Protein AF-A0A2N9GZB9-F1 (afdb_monomer)

Structure (mmCIF, N/CA/C/O backbone):
data_AF-A0A2N9GZB9-F1
#
_entry.id   AF-A0A2N9GZB9-F1
#
loop_
_atom_site.group_PDB
_atom_site.id
_atom_site.type_symbol
_atom_site.label_atom_id
_atom_site.label_alt_id
_atom_site.label_comp_id
_atom_site.label_asym_id
_atom_site.label_entity_id
_atom_site.label_seq_id
_atom_site.pdbx_PDB_ins_code
_atom_site.Cartn_x
_atom_site.Cartn_y
_atom_site.Cartn_z
_atom_site.occupancy
_atom_site.B_iso_or_equiv
_atom_site.auth_seq_id
_atom_site.auth_comp_id
_atom_site.auth_asym_id
_atom_site.auth_atom_id
_atom_site.pdbx_PDB_model_num
ATOM 1 N N . MET A 1 1 ? -22.302 -8.350 96.990 1.00 38.34 1 MET A N 1
ATOM 2 C CA . MET A 1 1 ? -21.104 -7.550 96.640 1.00 38.34 1 MET A CA 1
ATOM 3 C C . MET A 1 1 ? -21.014 -7.554 95.117 1.00 38.34 1 MET A C 1
ATOM 5 O O . MET A 1 1 ? -21.023 -8.643 94.581 1.00 38.34 1 MET A O 1
ATOM 9 N N . GLY A 1 2 ? -21.048 -6.469 94.345 1.00 43.50 2 GLY A N 1
ATOM 10 C CA . GLY A 1 2 ? -20.956 -5.042 94.637 1.00 43.50 2 GLY A CA 1
ATOM 11 C C . GLY A 1 2 ? -21.900 -4.199 93.761 1.00 43.50 2 GLY A C 1
ATOM 12 O O . GLY A 1 2 ? -22.683 -4.714 92.970 1.00 43.50 2 GLY A O 1
ATOM 13 N N . ARG A 1 3 ? -21.857 -2.892 94.022 1.00 39.69 3 ARG A N 1
ATOM 14 C CA . ARG A 1 3 ? -22.782 -1.827 93.615 1.00 39.69 3 ARG A CA 1
ATOM 15 C C . ARG A 1 3 ? -22.434 -1.185 92.259 1.00 39.69 3 ARG A C 1
ATOM 17 O O . ARG A 1 3 ? -21.261 -1.001 91.978 1.00 39.69 3 ARG A O 1
ATOM 24 N N . LEU A 1 4 ? -23.497 -0.717 91.584 1.00 43.09 4 LEU A N 1
ATOM 25 C CA . LEU A 1 4 ? -23.695 0.558 90.853 1.00 43.09 4 LEU A CA 1
ATOM 26 C C . LEU A 1 4 ? -22.669 1.001 89.784 1.00 43.09 4 LEU A C 1
ATOM 28 O O . LEU A 1 4 ? -21.526 1.289 90.112 1.00 43.09 4 LEU A O 1
ATOM 32 N N . LYS A 1 5 ? -23.157 1.367 88.586 1.00 43.84 5 LYS A N 1
ATOM 33 C CA . LYS A 1 5 ? -23.523 2.768 88.270 1.00 43.84 5 LYS A CA 1
ATOM 34 C C . LYS A 1 5 ? -24.192 2.921 86.897 1.00 43.84 5 LYS A C 1
ATOM 36 O O . LYS A 1 5 ? -23.901 2.198 85.954 1.00 43.84 5 LYS A O 1
ATOM 41 N N . ALA A 1 6 ? -25.095 3.894 86.856 1.00 44.06 6 ALA A N 1
ATOM 42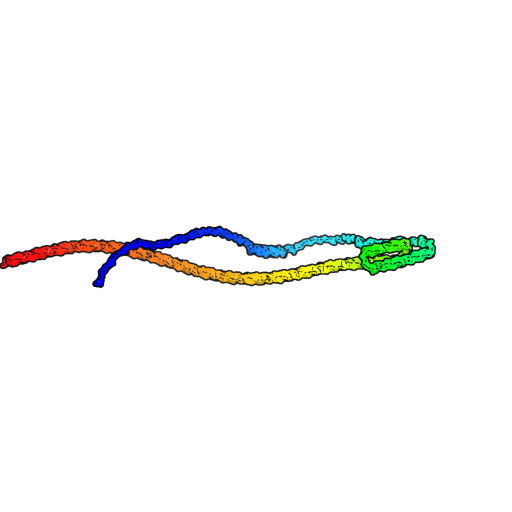 C CA . ALA A 1 6 ? -25.840 4.376 85.707 1.00 44.06 6 ALA A CA 1
ATOM 43 C C . ALA A 1 6 ? -25.121 5.546 85.011 1.00 44.06 6 ALA A C 1
ATOM 45 O O . ALA A 1 6 ? -24.401 6.289 85.675 1.00 44.06 6 ALA A O 1
ATOM 46 N N . GLY A 1 7 ? -25.461 5.737 83.732 1.00 40.06 7 GLY A N 1
ATOM 47 C CA . GLY A 1 7 ? -25.618 7.044 83.084 1.00 40.06 7 GLY A CA 1
ATOM 48 C C . GLY A 1 7 ? -24.391 7.648 82.401 1.00 40.06 7 GLY A C 1
ATOM 49 O O . GLY A 1 7 ? -23.480 8.089 83.082 1.00 40.06 7 GLY A O 1
ATOM 50 N N . GLU A 1 8 ? -24.449 7.775 81.071 1.00 39.97 8 GLU A N 1
ATOM 51 C CA . GLU A 1 8 ? -24.241 9.058 80.376 1.00 39.97 8 GLU A CA 1
ATOM 52 C C . GLU A 1 8 ? -24.657 8.948 78.900 1.00 39.97 8 GLU A C 1
ATOM 54 O O . GLU A 1 8 ? -24.235 8.053 78.170 1.00 39.97 8 GLU A O 1
ATOM 59 N N . ALA A 1 9 ? -25.532 9.861 78.480 1.00 44.84 9 ALA A N 1
ATOM 60 C CA . ALA A 1 9 ? -25.888 10.106 77.092 1.00 44.84 9 ALA A CA 1
ATOM 61 C C . ALA A 1 9 ? -24.908 11.125 76.509 1.00 44.84 9 ALA A C 1
ATOM 63 O O . ALA A 1 9 ? -24.658 12.133 77.160 1.00 44.84 9 ALA A O 1
ATOM 64 N N . LEU A 1 10 ? -24.440 10.934 75.274 1.00 43.16 10 LEU A N 1
ATOM 65 C CA . LEU A 1 10 ? -23.875 12.022 74.477 1.00 43.16 10 LEU A CA 1
ATOM 66 C C . LEU A 1 10 ? -24.159 11.793 72.990 1.00 43.16 10 LEU A C 1
ATOM 68 O O . LEU A 1 10 ? -23.659 10.870 72.353 1.00 43.16 10 LEU A O 1
ATOM 72 N N . ASN A 1 11 ? -25.007 12.679 72.475 1.00 41.75 11 ASN A N 1
ATOM 73 C CA . ASN A 1 11 ? -25.207 12.969 71.068 1.00 41.75 11 ASN A CA 1
ATOM 74 C C . ASN A 1 11 ? -23.877 13.366 70.411 1.00 41.75 11 ASN A C 1
ATOM 76 O O . ASN A 1 11 ? -23.297 14.374 70.806 1.00 41.75 11 ASN A O 1
ATOM 80 N N . THR A 1 12 ? -23.468 12.670 69.352 1.00 46.62 12 THR A N 1
ATOM 81 C CA . THR A 1 12 ? -22.693 13.255 68.245 1.00 46.62 12 THR A CA 1
ATOM 82 C C . THR A 1 12 ? -22.818 12.371 66.994 1.00 46.62 12 THR A C 1
ATOM 84 O O . THR A 1 12 ? -22.541 11.174 67.063 1.00 46.62 12 THR A O 1
ATOM 87 N N . PRO A 1 13 ? -23.248 12.914 65.840 1.00 48.25 13 PRO A N 1
ATOM 88 C CA . PRO A 1 13 ? -23.242 12.183 64.575 1.00 48.25 13 PRO A CA 1
ATOM 89 C C . PRO A 1 13 ? -21.811 12.054 64.016 1.00 48.25 13 PRO A C 1
ATOM 91 O O . PRO A 1 13 ? -20.981 12.937 64.255 1.00 48.25 13 PRO A O 1
ATOM 94 N N . PRO A 1 14 ? -21.504 10.993 63.245 1.00 49.69 14 PRO A N 1
ATOM 95 C CA . PRO A 1 14 ? -20.200 10.840 62.616 1.00 49.69 14 PRO A CA 1
ATOM 96 C C . PRO A 1 14 ? -19.980 11.919 61.548 1.00 49.69 14 PRO A C 1
ATOM 98 O O . PRO A 1 14 ? -20.820 12.168 60.682 1.00 49.69 14 PRO A O 1
ATOM 101 N N . SER A 1 15 ? -18.824 12.567 61.646 1.00 41.22 15 SER A N 1
ATOM 102 C CA . SER A 1 15 ? -18.332 13.610 60.758 1.00 41.22 15 SER A CA 1
ATOM 103 C C . SER A 1 15 ? -18.059 13.087 59.344 1.00 41.22 15 SER A C 1
ATOM 105 O O . SER A 1 15 ? -17.484 12.017 59.142 1.00 41.22 15 SER A O 1
ATOM 107 N N . PHE A 1 16 ? -18.442 13.885 58.345 1.00 46.66 16 PHE A N 1
ATOM 108 C CA . PHE A 1 16 ? -18.022 13.705 56.957 1.00 46.66 16 PHE A CA 1
ATOM 109 C C . PHE A 1 16 ? -16.496 13.864 56.829 1.00 46.66 16 PHE A C 1
ATOM 111 O O . PHE A 1 16 ? -15.936 14.796 57.417 1.00 46.66 16 PHE A O 1
ATOM 118 N N . PRO A 1 17 ? -15.807 13.026 56.034 1.00 58.00 17 PRO A N 1
ATOM 119 C CA . PRO A 1 17 ? -14.401 13.242 55.723 1.00 58.00 17 PRO A CA 1
ATOM 120 C C . PRO A 1 17 ? -14.208 14.466 54.802 1.00 58.00 17 PRO A C 1
ATOM 122 O O . PRO A 1 17 ? -15.097 14.805 54.014 1.00 58.00 17 PRO A O 1
ATOM 125 N N . PRO A 1 18 ? -13.047 15.141 54.886 1.00 46.31 18 PRO A N 1
ATOM 126 C CA . PRO A 1 18 ? -12.797 16.406 54.212 1.00 46.31 18 PRO A CA 1
ATOM 127 C C . PRO A 1 18 ? -12.717 16.260 52.689 1.00 46.31 18 PRO A C 1
ATOM 129 O O . PRO A 1 18 ? -12.147 15.317 52.141 1.00 46.31 18 PRO A O 1
ATOM 132 N N . SER A 1 19 ? -13.270 17.267 52.017 1.00 44.84 19 SER A N 1
ATOM 133 C CA . SER A 1 19 ? -13.227 17.487 50.576 1.00 44.84 19 SER A CA 1
ATOM 134 C C . SER A 1 19 ? -11.806 17.401 50.011 1.00 44.84 19 SER A C 1
ATOM 136 O O . SER A 1 19 ? -10.942 18.214 50.345 1.00 44.84 19 SER A O 1
ATOM 138 N N . LEU A 1 20 ? -11.598 16.458 49.092 1.00 43.09 20 LEU A N 1
ATOM 139 C CA . LEU A 1 20 ? -10.432 16.404 48.215 1.00 43.09 20 LEU A CA 1
ATOM 140 C C . LEU A 1 20 ? -10.374 17.647 47.302 1.00 43.09 20 LEU A C 1
ATOM 142 O O . LEU A 1 20 ? -11.415 18.161 46.879 1.00 43.09 20 LEU A O 1
ATOM 146 N N . PRO A 1 21 ? -9.170 18.139 46.962 1.00 40.72 21 PRO A N 1
ATOM 147 C CA . PRO A 1 21 ? -9.008 19.371 46.206 1.00 40.72 21 PRO A CA 1
ATOM 148 C C . PRO A 1 21 ? -9.478 19.203 44.756 1.00 40.72 21 PRO A C 1
ATOM 150 O O . PRO A 1 21 ? -9.072 18.279 44.047 1.00 40.72 21 PRO A O 1
ATOM 153 N N . LYS A 1 22 ? -10.298 20.158 44.298 1.00 45.16 22 LYS A N 1
ATOM 154 C CA . LYS A 1 22 ? -10.690 20.345 42.896 1.00 45.16 22 LYS A CA 1
ATOM 155 C C . LYS A 1 22 ? -9.439 20.579 42.041 1.00 45.16 22 LYS A C 1
ATOM 157 O O . LYS A 1 22 ? -8.972 21.707 41.906 1.00 45.16 22 LYS A O 1
ATOM 162 N N . LYS A 1 23 ? -8.897 19.519 41.438 1.00 40.53 23 LYS A N 1
ATOM 163 C CA . LYS A 1 23 ? -7.961 19.656 40.318 1.00 40.53 23 LYS A CA 1
ATOM 164 C C . LYS A 1 23 ? -8.750 20.134 39.104 1.00 40.53 23 LYS A C 1
ATOM 166 O O . LYS A 1 23 ? -9.635 19.444 38.607 1.00 40.53 23 LYS A O 1
ATOM 171 N N . ALA A 1 24 ? -8.428 21.345 38.668 1.00 37.72 24 ALA A N 1
ATOM 172 C CA . ALA A 1 24 ? -8.924 21.945 37.446 1.00 37.72 24 ALA A CA 1
ATOM 173 C C . ALA A 1 24 ? -8.679 21.006 36.252 1.00 37.72 24 ALA A C 1
ATOM 175 O O . ALA A 1 24 ? -7.532 20.684 35.932 1.00 37.72 24 ALA A O 1
ATOM 176 N N . LEU A 1 25 ? -9.759 20.596 35.581 1.00 37.91 25 LEU A N 1
ATOM 177 C CA . LEU A 1 25 ? -9.697 20.040 34.235 1.00 37.91 25 LEU A CA 1
ATOM 178 C C . LEU A 1 25 ? -9.153 21.128 33.301 1.00 37.91 25 LEU A C 1
ATOM 180 O O . LEU A 1 25 ? -9.883 22.007 32.846 1.00 37.91 25 LEU A O 1
ATOM 184 N N . LYS A 1 26 ? -7.856 21.067 32.999 1.00 36.19 26 LYS A N 1
ATOM 185 C CA . LYS A 1 26 ? -7.329 21.682 31.783 1.00 36.19 26 LYS A CA 1
ATOM 186 C C . LYS A 1 26 ? -7.861 20.861 30.613 1.00 36.19 26 LYS A C 1
ATOM 188 O O . LYS A 1 26 ? -7.407 19.747 30.375 1.00 36.19 26 LYS A O 1
ATOM 193 N N . ILE A 1 27 ? -8.839 21.417 29.905 1.00 41.62 27 ILE A N 1
ATOM 194 C CA . ILE A 1 27 ? -9.273 20.943 28.592 1.00 41.62 27 ILE A CA 1
ATOM 195 C C . ILE A 1 27 ? -8.115 21.209 27.626 1.00 41.62 27 ILE A C 1
ATOM 197 O O . ILE A 1 27 ? -7.993 22.288 27.046 1.00 41.62 27 ILE A O 1
ATOM 201 N N . THR A 1 28 ? -7.225 20.237 27.474 1.00 35.19 28 THR A N 1
ATOM 202 C CA . THR A 1 28 ? -6.316 20.173 26.334 1.00 35.19 28 THR A CA 1
ATOM 203 C C . THR A 1 28 ? -7.128 19.716 25.132 1.00 35.19 28 THR A C 1
ATOM 205 O O . THR A 1 28 ? -7.519 18.557 25.017 1.00 35.19 28 THR A O 1
ATOM 208 N N . LYS A 1 29 ? -7.420 20.665 24.237 1.00 39.03 29 LYS A N 1
ATOM 209 C CA . LYS A 1 29 ? -7.952 20.396 22.900 1.00 39.03 29 LYS A CA 1
ATOM 210 C C . LYS A 1 29 ? -7.006 19.426 22.190 1.00 39.03 29 LYS A C 1
ATOM 212 O O . LYS A 1 29 ? -5.915 19.816 21.783 1.00 39.03 29 LYS A O 1
ATOM 217 N N . THR A 1 30 ? -7.422 18.177 22.035 1.00 36.31 30 THR A N 1
ATOM 218 C CA . THR A 1 30 ? -6.794 17.245 21.100 1.00 36.31 30 THR A CA 1
ATOM 219 C C . THR A 1 30 ? -7.061 17.732 19.673 1.00 36.31 30 THR A C 1
ATOM 221 O O . THR A 1 30 ? -8.215 18.035 19.345 1.00 36.31 30 THR A O 1
ATOM 224 N N . PRO A 1 31 ? -6.039 17.836 18.811 1.00 37.62 31 PRO A N 1
ATOM 225 C CA . PRO A 1 31 ? -6.247 18.195 17.420 1.00 37.62 31 PRO A CA 1
ATOM 226 C C . PRO A 1 31 ? -7.056 17.095 16.727 1.00 37.62 31 PRO A C 1
ATOM 228 O O . PRO A 1 31 ? -6.757 15.909 16.846 1.00 37.62 31 PRO A O 1
ATOM 231 N N . ARG A 1 32 ? -8.093 17.510 15.993 1.00 40.94 32 ARG A N 1
ATOM 232 C CA . ARG A 1 32 ? -8.805 16.681 15.016 1.00 40.94 32 ARG A CA 1
ATOM 233 C C . ARG A 1 32 ? -7.784 16.102 14.033 1.00 40.94 32 ARG A C 1
ATOM 235 O O . ARG A 1 32 ? -7.343 16.803 13.125 1.00 40.94 32 ARG A O 1
ATOM 242 N N . THR A 1 33 ? -7.462 14.821 14.159 1.00 39.88 33 THR A N 1
ATOM 243 C CA . THR A 1 33 ? -6.878 14.021 13.078 1.00 39.88 33 THR A CA 1
ATOM 244 C C . THR A 1 33 ? -7.962 13.775 12.036 1.00 39.88 33 THR A C 1
ATOM 246 O O . THR A 1 33 ? -8.666 12.770 12.013 1.00 39.88 33 THR A O 1
ATOM 249 N N . ARG A 1 34 ? -8.141 14.784 11.184 1.00 39.16 34 ARG A N 1
ATOM 250 C CA . ARG A 1 34 ? -8.973 14.731 9.991 1.00 39.16 34 ARG A CA 1
ATOM 251 C C . ARG A 1 34 ? -8.201 13.937 8.925 1.00 39.16 34 ARG A C 1
ATOM 253 O O . ARG A 1 34 ? -7.133 14.354 8.493 1.00 39.16 34 ARG A O 1
ATOM 260 N N . THR A 1 35 ? -8.766 12.791 8.538 1.00 45.38 35 THR A N 1
ATOM 261 C CA . THR A 1 35 ? -8.664 12.161 7.204 1.00 45.38 35 THR A CA 1
ATOM 262 C C . THR A 1 35 ? -7.264 11.815 6.674 1.00 45.38 35 THR A C 1
ATOM 264 O O . THR A 1 35 ? -6.729 12.510 5.813 1.00 45.38 35 THR A O 1
ATOM 267 N N . ARG A 1 36 ? -6.723 10.657 7.090 1.00 44.59 36 ARG A N 1
ATOM 268 C CA . ARG A 1 36 ? -5.699 9.926 6.311 1.00 44.59 36 ARG A CA 1
ATOM 269 C C . ARG A 1 36 ? -6.309 8.833 5.418 1.00 44.59 36 ARG A C 1
ATOM 271 O O . ARG A 1 36 ? -5.787 8.612 4.334 1.00 44.59 36 ARG A O 1
ATOM 278 N N . SER A 1 37 ? -7.450 8.233 5.786 1.00 49.88 37 SER A N 1
ATOM 279 C CA . SER A 1 37 ? -8.093 7.212 4.932 1.00 49.88 37 SER A CA 1
ATOM 280 C C . SER A 1 37 ? -8.822 7.798 3.716 1.00 49.88 37 SER A C 1
ATOM 282 O O . SER A 1 37 ? -8.871 7.160 2.672 1.00 49.88 37 SER A O 1
ATOM 284 N N . GLN A 1 38 ? -9.291 9.051 3.783 1.00 50.88 38 GLN A N 1
ATOM 285 C CA . GLN A 1 38 ? -9.954 9.690 2.637 1.00 50.88 38 GLN A CA 1
ATOM 286 C C . GLN A 1 38 ? -8.972 10.038 1.501 1.00 50.88 38 GLN A C 1
ATOM 288 O O . GLN A 1 38 ? -9.363 10.024 0.340 1.00 50.88 38 GLN A O 1
ATOM 293 N N . LYS A 1 39 ? -7.687 10.274 1.816 1.00 52.97 39 LYS A N 1
ATOM 294 C CA . LYS A 1 39 ? -6.632 10.471 0.804 1.00 52.97 39 LYS A CA 1
ATOM 295 C C . LYS A 1 39 ? -6.202 9.167 0.129 1.00 52.97 39 LYS A C 1
ATOM 297 O O . LYS A 1 39 ? -5.831 9.202 -1.035 1.00 52.97 39 LYS A O 1
ATOM 302 N N . PHE A 1 40 ? -6.277 8.035 0.830 1.00 53.94 40 PHE A N 1
ATOM 303 C CA . PHE A 1 40 ? -5.972 6.724 0.250 1.00 53.94 40 PHE A CA 1
ATOM 304 C C . PHE A 1 40 ? -7.069 6.290 -0.734 1.00 53.94 40 PHE A C 1
ATOM 306 O O . PHE A 1 40 ? -6.771 5.903 -1.856 1.00 53.94 40 PHE A O 1
ATOM 313 N N . LEU A 1 41 ? -8.342 6.493 -0.374 1.00 57.25 41 LEU A N 1
ATOM 314 C CA . LEU A 1 41 ? -9.464 6.225 -1.280 1.00 57.25 41 LEU A CA 1
ATOM 315 C C . LEU A 1 41 ? -9.534 7.216 -2.460 1.00 57.25 41 LEU A C 1
ATOM 317 O O . LEU A 1 41 ? -9.868 6.806 -3.565 1.00 57.25 41 LEU A O 1
ATOM 321 N N . GLN A 1 42 ? -9.154 8.491 -2.277 1.00 54.56 42 GLN A N 1
ATOM 322 C CA . GLN A 1 42 ? -9.003 9.437 -3.400 1.00 54.56 42 GLN A CA 1
ATOM 323 C C . GLN A 1 42 ? -7.816 9.109 -4.316 1.00 54.56 42 GLN A C 1
ATOM 325 O O . GLN A 1 42 ? -7.893 9.381 -5.506 1.00 54.56 42 GLN A O 1
ATOM 330 N N . SER A 1 43 ? -6.741 8.511 -3.795 1.00 55.00 43 SER A N 1
ATOM 331 C CA . SER A 1 43 ? -5.602 8.047 -4.598 1.00 55.00 43 SER A CA 1
ATOM 332 C C . SER A 1 43 ? -5.958 6.828 -5.450 1.00 55.00 43 SER A C 1
ATOM 334 O O . SER A 1 43 ? -5.527 6.762 -6.595 1.00 55.00 43 SER A O 1
ATOM 336 N N . ILE A 1 44 ? -6.776 5.905 -4.934 1.00 57.38 44 ILE A N 1
ATOM 337 C CA . ILE A 1 44 ? -7.269 4.756 -5.709 1.00 57.38 44 ILE A CA 1
ATOM 338 C C . ILE A 1 44 ? -8.261 5.219 -6.788 1.00 57.38 44 ILE A C 1
ATOM 340 O O . ILE A 1 44 ? -8.161 4.784 -7.930 1.00 57.38 44 ILE A O 1
ATOM 344 N N . ALA A 1 45 ? -9.148 6.170 -6.470 1.00 53.44 45 ALA A N 1
ATOM 345 C CA . ALA A 1 45 ? -10.062 6.754 -7.455 1.00 53.44 45 ALA A CA 1
ATOM 346 C C . ALA A 1 45 ? -9.340 7.588 -8.534 1.00 53.44 45 ALA A C 1
ATOM 348 O O . ALA A 1 45 ? -9.771 7.590 -9.678 1.00 53.44 45 ALA A O 1
ATOM 349 N N . ALA A 1 46 ? -8.232 8.263 -8.206 1.00 51.38 46 ALA A N 1
ATOM 350 C CA . ALA A 1 46 ? -7.437 9.006 -9.189 1.00 51.38 46 ALA A CA 1
ATOM 351 C C . ALA A 1 46 ? -6.634 8.085 -10.128 1.00 51.38 46 ALA A C 1
ATOM 353 O O . ALA A 1 46 ? -6.472 8.419 -11.293 1.00 51.38 46 ALA A O 1
ATOM 354 N N . MET A 1 47 ? -6.194 6.908 -9.662 1.00 50.94 47 MET A N 1
ATOM 355 C CA . MET A 1 47 ? -5.546 5.914 -10.533 1.00 50.94 47 MET A CA 1
ATOM 356 C C . MET A 1 47 ? -6.534 5.202 -11.469 1.00 50.94 47 MET A C 1
ATOM 358 O O . MET A 1 47 ? -6.128 4.765 -12.535 1.00 50.94 47 MET A O 1
ATOM 362 N N . GLN A 1 48 ? -7.819 5.112 -11.106 1.00 48.41 48 GLN A N 1
ATOM 363 C CA . GLN A 1 48 ? -8.857 4.522 -11.966 1.00 48.41 48 GLN A CA 1
ATOM 364 C C . GLN A 1 48 ? -9.465 5.509 -12.977 1.00 48.41 48 GLN A C 1
ATOM 366 O O . GLN A 1 48 ? -10.144 5.076 -13.899 1.00 48.41 48 GLN A O 1
ATOM 371 N N . VAL A 1 49 ? -9.228 6.818 -12.831 1.00 46.50 49 VAL A N 1
ATOM 372 C CA . VAL A 1 49 ? -9.691 7.839 -13.794 1.00 46.50 49 VAL A CA 1
ATOM 373 C C . VAL A 1 49 ? -8.638 8.141 -14.871 1.00 46.50 49 VAL A C 1
ATOM 375 O O . VAL A 1 49 ? -8.996 8.630 -15.935 1.00 46.50 49 VAL A O 1
ATOM 378 N N . GLU A 1 50 ? -7.363 7.785 -14.669 1.00 44.44 50 GLU A N 1
ATOM 379 C CA . GLU A 1 50 ? -6.328 7.928 -15.713 1.00 44.44 50 GLU A CA 1
ATOM 380 C C . GLU A 1 50 ? -6.185 6.708 -16.649 1.00 44.44 50 GLU A C 1
ATOM 382 O O . GLU A 1 50 ? -5.413 6.764 -17.603 1.00 44.44 50 GLU A O 1
ATOM 387 N N . GLU A 1 51 ? -6.960 5.632 -16.457 1.00 46.09 51 GLU A N 1
ATOM 388 C CA . GLU A 1 51 ? -6.992 4.482 -17.385 1.00 46.09 51 GLU A CA 1
ATOM 389 C C . GLU A 1 51 ? -8.053 4.593 -18.505 1.00 46.09 51 GLU A C 1
ATOM 391 O O . GLU A 1 51 ? -8.100 3.731 -19.380 1.00 46.09 51 GLU A O 1
ATOM 396 N N . GLU A 1 52 ? -8.853 5.669 -18.561 1.00 43.47 52 GLU A N 1
ATOM 397 C CA . GLU A 1 52 ? -9.908 5.859 -19.583 1.00 43.47 52 GLU A CA 1
ATOM 398 C C . GLU A 1 52 ? -9.723 7.071 -20.525 1.00 43.47 52 GLU A C 1
ATOM 400 O O . GLU A 1 52 ? -10.643 7.430 -21.257 1.00 43.47 52 GLU A O 1
ATOM 405 N N . GLU A 1 53 ? -8.525 7.659 -20.622 1.00 40.16 53 GLU A N 1
ATOM 406 C CA . GLU A 1 53 ? -8.204 8.650 -21.670 1.00 40.16 53 GLU A CA 1
ATOM 407 C C . GLU A 1 53 ? -7.013 8.218 -22.539 1.00 40.16 53 GLU A C 1
ATOM 409 O O . GLU A 1 53 ? -6.011 8.911 -22.688 1.00 40.16 53 GLU A O 1
ATOM 414 N N . THR A 1 54 ? -7.134 7.060 -23.188 1.00 41.56 54 THR A N 1
ATOM 415 C CA . THR A 1 54 ? -6.350 6.764 -24.398 1.00 41.56 54 THR A CA 1
ATOM 416 C C . THR A 1 54 ? -7.280 6.340 -25.527 1.00 41.56 54 THR A C 1
ATOM 418 O O . THR A 1 54 ? -7.447 5.165 -25.833 1.00 41.56 54 THR A O 1
ATOM 421 N N . ASN A 1 55 ? -7.908 7.317 -26.187 1.00 34.19 55 ASN A N 1
ATOM 422 C CA . ASN A 1 55 ? -8.483 7.065 -27.503 1.00 34.19 55 ASN A CA 1
ATOM 423 C C . ASN A 1 55 ? -8.319 8.263 -28.446 1.00 34.19 55 ASN A C 1
ATOM 425 O O . ASN A 1 55 ? -9.058 9.239 -28.396 1.00 34.19 55 ASN A O 1
ATOM 429 N N . SER A 1 56 ? -7.301 8.126 -29.294 1.00 35.44 56 SER A N 1
ATOM 430 C CA . SER A 1 56 ? -7.257 8.497 -30.708 1.00 35.44 56 SER A CA 1
ATOM 431 C C . SER A 1 56 ? -7.924 9.802 -31.144 1.00 35.44 56 SER A C 1
ATOM 433 O O . SER A 1 56 ? -9.137 9.877 -31.326 1.00 35.44 56 SER A O 1
ATOM 435 N N . ASN A 1 57 ? -7.094 10.745 -31.594 1.00 28.77 57 ASN A N 1
ATOM 436 C CA . ASN A 1 57 ? -7.370 11.335 -32.897 1.00 28.77 57 ASN A CA 1
ATOM 437 C C . ASN A 1 57 ? -6.090 11.560 -33.701 1.00 28.77 57 ASN A C 1
ATOM 439 O O . ASN A 1 57 ? -5.208 12.334 -33.337 1.00 28.77 57 ASN A O 1
ATOM 443 N N . ASN A 1 58 ? -6.041 10.834 -34.815 1.00 38.69 58 ASN A N 1
ATOM 444 C CA . ASN A 1 58 ? -5.066 10.934 -35.881 1.00 38.69 58 ASN A CA 1
ATOM 445 C C . ASN A 1 58 ? -5.030 12.360 -36.435 1.00 38.69 58 ASN A C 1
ATOM 447 O O . ASN A 1 58 ? -6.040 12.866 -36.928 1.00 38.69 58 ASN A O 1
ATOM 451 N N . HIS A 1 59 ? -3.842 12.953 -36.482 1.00 30.83 59 HIS A N 1
ATOM 452 C CA . HIS A 1 59 ? -3.531 13.883 -37.555 1.00 30.83 59 HIS A CA 1
ATOM 453 C C . HIS A 1 59 ? -2.248 13.440 -38.243 1.00 30.83 59 HIS A C 1
ATOM 455 O O . HIS A 1 59 ? -1.139 13.835 -37.901 1.00 30.83 59 HIS A O 1
ATOM 461 N N . THR A 1 60 ? -2.451 12.570 -39.227 1.00 45.12 60 THR A N 1
ATOM 462 C CA . THR A 1 60 ? -1.550 12.336 -40.344 1.00 45.12 60 THR A CA 1
ATOM 463 C C . THR A 1 60 ? -1.284 13.680 -41.025 1.00 45.12 60 THR A C 1
ATOM 465 O O . THR A 1 60 ? -2.153 14.229 -41.700 1.00 45.12 60 THR A O 1
ATOM 468 N N . LYS A 1 61 ? -0.084 14.215 -40.825 1.00 37.75 61 LYS A N 1
ATOM 469 C CA . LYS A 1 61 ? 0.578 15.140 -41.747 1.00 37.75 61 LYS A CA 1
ATOM 470 C C . LYS A 1 61 ? 1.937 14.513 -42.022 1.00 37.75 61 LYS A C 1
ATOM 472 O O . LYS A 1 61 ? 2.701 14.299 -41.088 1.00 37.75 61 LYS A O 1
ATOM 477 N N . GLN A 1 62 ? 2.048 13.891 -43.198 1.00 33.06 62 GLN A N 1
ATOM 478 C CA . GLN A 1 62 ? 2.888 14.417 -44.281 1.00 33.06 62 GLN A CA 1
ATOM 479 C C . GLN A 1 62 ? 4.330 14.471 -43.773 1.00 33.06 62 GLN A C 1
ATOM 481 O O . GLN A 1 62 ? 4.693 15.376 -43.035 1.00 33.06 62 GLN A O 1
ATOM 486 N N . GLU A 1 63 ? 5.117 13.411 -43.974 1.00 38.69 63 GLU A N 1
ATOM 487 C CA . GLU A 1 63 ? 5.902 13.286 -45.219 1.00 38.69 63 GLU A CA 1
ATOM 488 C C . GLU A 1 63 ? 6.284 14.667 -45.743 1.00 38.69 63 GLU A C 1
ATOM 490 O O . GLU A 1 63 ? 5.836 15.110 -46.794 1.00 38.69 63 GLU A O 1
ATOM 495 N N . ASP A 1 64 ? 7.061 15.367 -44.929 1.00 30.81 64 ASP A N 1
ATOM 496 C CA . ASP A 1 64 ? 7.902 16.444 -45.394 1.00 30.81 64 ASP A CA 1
ATOM 497 C C . ASP A 1 64 ? 9.312 15.863 -45.389 1.00 30.81 64 ASP A C 1
ATOM 499 O O . ASP A 1 64 ? 10.078 15.940 -44.427 1.00 30.81 64 ASP A O 1
ATOM 503 N N . ASP A 1 65 ? 9.580 15.181 -46.501 1.00 43.50 65 ASP A N 1
ATOM 504 C CA . ASP A 1 65 ? 10.891 14.903 -47.071 1.00 43.50 65 ASP A CA 1
ATOM 505 C C . ASP A 1 65 ? 11.549 16.263 -47.375 1.00 43.50 65 ASP A C 1
ATOM 507 O O . ASP A 1 65 ? 11.711 16.696 -48.516 1.00 43.50 65 ASP A O 1
ATOM 511 N N . VAL A 1 66 ? 11.816 17.031 -46.315 1.00 37.53 66 VAL A N 1
ATOM 512 C CA . VAL A 1 66 ? 12.523 18.302 -46.399 1.00 37.53 66 VAL A CA 1
ATOM 513 C C . VAL A 1 66 ? 13.975 17.916 -46.478 1.00 37.53 66 VAL A C 1
ATOM 515 O O . VAL A 1 66 ? 14.611 17.664 -45.455 1.00 37.53 66 VAL A O 1
ATOM 518 N N . ALA A 1 67 ? 14.415 17.791 -47.733 1.00 43.03 67 ALA A N 1
ATOM 519 C CA . ALA A 1 67 ? 15.781 17.913 -48.205 1.00 43.03 67 ALA A CA 1
ATOM 520 C C . ALA A 1 67 ? 16.750 18.047 -47.034 1.00 43.03 67 ALA A C 1
ATOM 522 O O . ALA A 1 67 ? 16.970 19.140 -46.507 1.00 43.03 67 ALA A O 1
ATOM 523 N N . ARG A 1 68 ? 17.287 16.901 -46.603 1.00 41.34 68 ARG A N 1
ATOM 524 C CA . ARG A 1 68 ? 18.533 16.876 -45.852 1.00 41.34 68 ARG A CA 1
ATOM 525 C C . ARG A 1 68 ? 19.475 17.677 -46.736 1.00 41.34 68 ARG A C 1
ATOM 527 O O . ARG A 1 68 ? 19.835 17.189 -47.804 1.00 41.34 68 ARG A O 1
ATOM 534 N N . ASP A 1 69 ? 19.721 18.939 -46.383 1.00 39.22 69 ASP A N 1
ATOM 535 C CA . ASP A 1 69 ? 20.679 19.756 -47.104 1.00 39.22 69 ASP A CA 1
ATOM 536 C C . ASP A 1 69 ? 21.919 18.873 -47.217 1.00 39.22 69 ASP A C 1
ATOM 538 O O . ASP A 1 69 ? 22.462 18.408 -46.209 1.00 39.22 69 ASP A O 1
ATOM 542 N N . ASP A 1 70 ? 22.305 18.558 -48.450 1.00 46.81 70 ASP A N 1
ATOM 543 C CA . ASP A 1 70 ? 23.563 17.903 -48.768 1.00 46.81 70 ASP A CA 1
ATOM 544 C C . ASP A 1 70 ? 24.688 18.905 -48.437 1.00 46.81 70 ASP A C 1
ATOM 546 O O . ASP A 1 70 ? 25.421 19.368 -49.301 1.00 46.81 70 ASP A O 1
ATOM 550 N N . THR A 1 71 ? 24.809 19.319 -47.177 1.00 55.28 71 THR A N 1
ATOM 551 C CA . THR A 1 71 ? 25.918 20.082 -46.587 1.00 55.28 71 THR A CA 1
ATOM 552 C C . THR A 1 71 ? 26.884 19.153 -45.862 1.00 55.28 71 THR A C 1
ATOM 554 O O . THR A 1 71 ? 27.762 19.605 -45.131 1.00 55.28 71 THR A O 1
ATOM 557 N N . GLY A 1 72 ? 26.746 17.838 -46.053 1.00 68.25 72 GLY A N 1
ATOM 558 C CA . GLY A 1 72 ? 27.761 16.885 -45.631 1.00 68.25 72 GLY A CA 1
ATOM 559 C C . GLY A 1 72 ? 29.090 17.163 -46.344 1.00 68.25 72 GLY A C 1
ATOM 560 O O . GLY A 1 72 ? 29.088 17.663 -47.466 1.00 68.25 72 GLY A O 1
ATOM 561 N N . PRO A 1 73 ? 30.239 16.794 -45.757 1.00 74.94 73 PRO A N 1
ATOM 562 C CA . PRO A 1 73 ? 31.563 17.082 -46.322 1.00 74.94 73 PRO A CA 1
ATOM 563 C C . PRO A 1 73 ? 31.725 16.601 -47.775 1.00 74.94 73 PRO A C 1
ATOM 565 O O . PRO A 1 73 ? 32.489 17.178 -48.539 1.00 74.94 73 PRO A O 1
ATOM 568 N N . LEU A 1 74 ? 30.958 15.593 -48.199 1.00 82.44 74 LEU A N 1
ATOM 569 C CA . LEU A 1 74 ? 30.939 15.086 -49.573 1.00 82.44 74 LEU A CA 1
ATOM 570 C C . LEU A 1 74 ? 30.429 16.088 -50.617 1.00 82.44 74 LEU A C 1
ATOM 572 O O . LEU A 1 74 ? 30.817 15.979 -51.778 1.00 82.44 74 LEU A O 1
ATOM 576 N N . SER A 1 75 ? 29.592 17.060 -50.247 1.00 84.25 75 SER A N 1
ATOM 577 C CA . SER A 1 75 ? 29.120 18.088 -51.184 1.00 84.25 75 SER A CA 1
ATOM 578 C C . SER A 1 75 ? 30.159 19.169 -51.464 1.00 84.25 75 SER A C 1
ATOM 580 O O . SER A 1 75 ? 30.071 19.864 -52.477 1.00 84.25 75 SER A O 1
ATOM 582 N N . LEU A 1 76 ? 31.181 19.261 -50.608 1.00 86.56 76 LEU A N 1
ATOM 583 C CA . LEU A 1 76 ? 32.358 20.099 -50.815 1.00 86.56 76 LEU A CA 1
ATOM 584 C C . LEU A 1 76 ? 33.368 19.450 -51.769 1.00 86.56 76 LEU A C 1
ATOM 586 O O . LEU A 1 76 ? 34.323 20.113 -52.179 1.00 86.56 76 LEU A O 1
ATOM 590 N N . LEU A 1 77 ? 33.184 18.176 -52.142 1.00 88.44 77 LEU A N 1
ATOM 591 C CA . LEU A 1 77 ? 34.016 17.539 -53.154 1.00 88.44 77 LEU A CA 1
ATOM 592 C C . LEU A 1 77 ? 33.811 18.252 -54.492 1.00 88.44 77 LEU A C 1
ATOM 594 O O . LEU A 1 77 ? 32.700 18.351 -55.018 1.00 88.44 77 LEU A O 1
ATOM 598 N N . ARG A 1 78 ? 34.909 18.747 -55.058 1.00 84.69 78 ARG A N 1
ATOM 599 C CA . ARG A 1 78 ? 34.907 19.486 -56.314 1.00 84.69 78 ARG A CA 1
ATOM 600 C C . ARG A 1 78 ? 34.270 18.641 -57.415 1.00 84.69 78 ARG A C 1
ATOM 602 O O . ARG A 1 78 ? 34.567 17.456 -57.547 1.00 84.69 78 ARG A O 1
ATOM 609 N N . LYS A 1 79 ? 33.403 19.251 -58.224 1.00 84.38 79 LYS A N 1
ATOM 610 C CA . LYS A 1 79 ? 32.802 18.592 -59.391 1.00 84.38 79 LYS A CA 1
ATOM 611 C C . LYS A 1 79 ? 33.860 18.390 -60.471 1.00 84.38 79 LYS A C 1
ATOM 613 O O . LYS A 1 79 ? 34.652 19.298 -60.727 1.00 84.38 79 LYS A O 1
ATOM 618 N N . PHE A 1 80 ? 33.851 17.218 -61.097 1.00 76.38 80 PHE A N 1
ATOM 619 C CA . PHE A 1 80 ? 34.708 16.948 -62.245 1.00 76.38 80 PHE A CA 1
ATOM 620 C C . PHE A 1 80 ? 34.409 17.969 -63.363 1.00 76.38 80 PHE A C 1
ATOM 622 O O . PHE A 1 80 ? 33.234 18.224 -63.633 1.00 76.38 80 PHE A O 1
ATOM 629 N N . PRO A 1 81 ? 35.418 18.613 -63.974 1.00 68.12 81 PRO A N 1
ATOM 630 C CA . PRO A 1 81 ? 35.179 19.650 -64.973 1.00 68.12 81 PRO A CA 1
ATOM 631 C C . PRO A 1 81 ? 34.591 19.068 -66.270 1.00 68.12 81 PRO A C 1
ATOM 633 O O . PRO A 1 81 ? 35.228 18.255 -66.936 1.00 68.12 81 PRO A O 1
ATOM 636 N N . ASP A 1 82 ? 33.419 19.565 -66.689 1.00 57.34 82 ASP A N 1
ATOM 637 C CA . ASP A 1 82 ? 32.698 19.131 -67.906 1.00 57.34 82 ASP A CA 1
ATOM 638 C C . ASP A 1 82 ? 33.479 19.360 -69.226 1.00 57.34 82 ASP A C 1
ATOM 640 O O . ASP A 1 82 ? 33.107 18.843 -70.275 1.00 57.34 82 ASP A O 1
ATOM 644 N N . ASN A 1 83 ? 34.584 20.118 -69.190 1.00 53.56 83 ASN A N 1
ATOM 645 C CA . ASN A 1 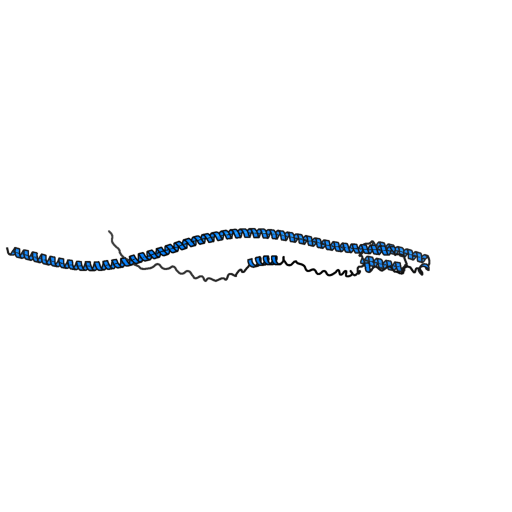83 ? 35.356 20.554 -70.363 1.00 53.56 83 ASN A CA 1
ATOM 646 C C . ASN A 1 83 ? 36.795 20.007 -70.415 1.00 53.56 83 ASN A C 1
ATOM 648 O O . ASN A 1 83 ? 37.664 20.617 -71.042 1.00 53.56 83 ASN A O 1
ATOM 652 N N . ALA A 1 84 ? 37.073 18.857 -69.797 1.00 51.06 84 ALA A N 1
ATOM 653 C CA . ALA A 1 84 ? 38.418 18.274 -69.694 1.00 51.06 84 ALA A CA 1
ATOM 654 C C . ALA A 1 84 ? 39.089 17.868 -71.036 1.00 51.06 84 ALA A C 1
ATOM 656 O O . ALA A 1 84 ? 40.077 17.139 -71.028 1.00 51.06 84 ALA A O 1
ATOM 657 N N . HIS A 1 85 ? 38.573 18.263 -72.207 1.00 50.94 85 HIS A N 1
ATOM 658 C CA . HIS A 1 85 ? 39.009 17.736 -73.511 1.00 50.94 85 HIS A CA 1
ATOM 659 C C . HIS A 1 85 ? 39.565 18.760 -74.510 1.00 50.94 85 HIS A C 1
ATOM 661 O O . HIS A 1 85 ? 39.916 18.377 -75.626 1.00 50.94 85 HIS A O 1
ATOM 667 N N . ASN A 1 86 ? 39.774 20.027 -74.138 1.00 51.00 86 ASN A N 1
ATOM 668 C CA . ASN A 1 86 ? 40.512 20.956 -75.009 1.00 51.00 86 ASN A CA 1
ATOM 669 C C . ASN A 1 86 ? 42.038 20.819 -74.841 1.00 51.00 86 ASN A C 1
ATOM 671 O O . ASN A 1 86 ? 42.738 21.733 -74.414 1.00 51.00 86 ASN A O 1
ATOM 675 N N . ASN A 1 87 ? 42.562 19.666 -75.268 1.00 55.88 87 ASN A N 1
ATOM 676 C CA . ASN A 1 87 ? 43.983 19.274 -75.289 1.00 55.88 87 ASN A CA 1
ATOM 677 C C . ASN A 1 87 ? 44.862 20.074 -76.280 1.00 55.88 87 ASN A C 1
ATOM 679 O O . ASN A 1 87 ? 45.946 19.643 -76.685 1.00 55.88 87 ASN A O 1
ATOM 683 N N . HIS A 1 88 ? 44.406 21.245 -76.724 1.00 54.12 88 HIS A N 1
ATOM 684 C CA . HIS A 1 88 ? 45.024 21.948 -77.845 1.00 54.12 88 HIS A CA 1
ATOM 685 C C . HIS A 1 88 ? 46.358 22.627 -77.481 1.00 54.12 88 HIS A C 1
ATOM 687 O O . HIS A 1 88 ? 47.173 22.865 -78.374 1.00 54.12 88 HIS A O 1
ATOM 693 N N . TYR A 1 89 ? 46.605 22.895 -76.191 1.00 56.47 89 TYR A N 1
ATOM 694 C CA . TYR A 1 89 ? 47.828 23.538 -75.684 1.00 56.47 89 TYR A CA 1
ATOM 695 C C . TYR A 1 89 ? 48.912 22.542 -75.231 1.00 56.47 89 TYR A C 1
ATOM 697 O O . TYR A 1 89 ? 50.092 22.779 -75.481 1.00 56.47 89 TYR A O 1
ATOM 705 N N . PHE A 1 90 ? 48.552 21.395 -74.643 1.00 59.66 90 PHE A N 1
ATOM 706 C CA . PHE A 1 90 ? 49.526 20.399 -74.158 1.00 59.66 90 PHE A CA 1
ATOM 707 C C . PHE A 1 90 ? 50.320 19.725 -75.285 1.00 59.66 90 PHE A C 1
ATOM 709 O O . PHE A 1 90 ? 51.498 19.376 -75.149 1.00 59.66 90 PHE A O 1
ATOM 716 N N . ASN A 1 91 ? 49.679 19.588 -76.446 1.00 61.38 91 ASN A N 1
ATOM 717 C CA . ASN A 1 91 ? 50.296 19.022 -77.640 1.00 61.38 91 ASN A CA 1
ATOM 718 C C . ASN A 1 91 ? 51.359 19.940 -78.272 1.00 61.38 91 ASN A C 1
ATOM 720 O O . ASN A 1 91 ? 52.149 19.462 -79.083 1.00 61.38 91 ASN A O 1
ATOM 724 N N . GLN A 1 92 ? 51.428 21.214 -77.857 1.00 64.56 92 GLN A N 1
ATOM 725 C CA . GLN A 1 92 ? 52.416 22.204 -78.311 1.00 64.56 92 GLN A CA 1
ATOM 726 C C . GLN A 1 92 ? 53.670 22.265 -77.414 1.00 64.56 92 GLN A C 1
ATOM 728 O O . GLN A 1 92 ? 54.633 22.950 -77.754 1.00 64.56 92 GLN A O 1
ATOM 733 N N . LEU A 1 93 ? 53.677 21.557 -76.276 1.00 73.31 93 LEU A N 1
ATOM 734 C CA . LEU A 1 93 ? 54.819 21.492 -75.357 1.00 73.31 93 LEU A CA 1
ATOM 735 C C . LEU A 1 93 ? 55.927 20.566 -75.879 1.00 73.31 93 LEU A C 1
ATOM 737 O O . LEU A 1 93 ? 55.658 19.559 -76.540 1.00 73.31 93 LEU A O 1
ATOM 741 N N . ALA A 1 94 ? 57.176 20.877 -75.517 1.00 79.44 94 ALA A N 1
ATOM 742 C CA . ALA A 1 94 ? 58.329 20.037 -75.821 1.00 79.44 94 ALA A CA 1
ATOM 743 C C . ALA A 1 94 ? 58.201 18.643 -75.158 1.00 79.44 94 ALA A C 1
ATOM 745 O O . ALA A 1 94 ? 57.710 18.552 -74.027 1.00 79.44 94 ALA A O 1
ATOM 746 N N . PRO A 1 95 ? 58.680 17.558 -75.801 1.00 78.88 95 PRO A N 1
ATOM 747 C CA . PRO A 1 95 ? 58.532 16.189 -75.290 1.00 78.88 95 PRO A CA 1
ATOM 748 C C . PRO A 1 95 ? 59.023 15.983 -73.848 1.00 78.88 95 PRO A C 1
ATOM 750 O O . PRO A 1 95 ? 58.321 15.370 -73.050 1.00 78.88 95 PRO A O 1
ATOM 753 N N . ALA A 1 96 ? 60.170 16.567 -73.483 1.00 79.62 96 ALA A N 1
ATOM 754 C CA . ALA A 1 96 ? 60.734 16.460 -72.133 1.00 79.62 96 ALA A CA 1
ATOM 755 C C . ALA A 1 96 ? 59.846 17.114 -71.053 1.00 79.62 96 ALA A C 1
ATOM 757 O O . ALA A 1 96 ? 59.751 16.622 -69.932 1.00 79.62 96 ALA A O 1
ATOM 758 N N . THR A 1 97 ? 59.154 18.208 -71.388 1.00 81.56 97 THR A N 1
ATOM 759 C CA . THR A 1 97 ? 58.223 18.889 -70.474 1.00 81.56 97 THR A CA 1
ATOM 760 C C . THR A 1 97 ? 56.946 18.074 -70.275 1.00 81.56 97 THR A C 1
ATOM 762 O O . THR A 1 97 ? 56.414 18.016 -69.169 1.00 81.56 97 THR A O 1
ATOM 765 N N . ARG A 1 98 ? 56.479 17.393 -71.329 1.00 79.31 98 ARG A N 1
ATOM 766 C CA . ARG A 1 98 ? 55.313 16.503 -71.272 1.00 79.31 98 ARG A CA 1
ATOM 767 C C . ARG A 1 98 ? 55.563 15.293 -70.371 1.00 79.31 98 ARG A C 1
ATOM 769 O O . ARG A 1 98 ? 54.698 14.936 -69.579 1.00 79.31 98 ARG A O 1
ATOM 776 N N . GLU A 1 99 ? 56.743 14.688 -70.480 1.00 84.81 99 GLU A N 1
ATOM 777 C CA . GLU A 1 99 ? 57.147 13.548 -69.650 1.00 84.81 99 GLU A CA 1
ATOM 778 C C . GLU A 1 99 ? 57.262 13.933 -68.169 1.00 84.81 99 GLU A C 1
ATOM 780 O O . GLU A 1 99 ? 56.753 13.220 -67.302 1.00 84.81 99 GLU A O 1
ATOM 785 N N . LEU A 1 100 ? 57.831 15.110 -67.878 1.00 86.38 100 LEU A N 1
ATOM 786 C CA . LEU A 1 100 ? 57.900 15.640 -66.517 1.00 86.38 100 LEU A CA 1
ATOM 787 C C . LEU A 1 100 ? 56.500 15.824 -65.913 1.00 86.38 100 LEU A C 1
ATOM 789 O O . LEU A 1 100 ? 56.249 15.350 -64.809 1.00 86.38 100 LEU A O 1
ATOM 793 N N . TYR A 1 101 ? 55.571 16.452 -66.641 1.00 88.19 101 TYR A N 1
ATOM 794 C CA . TYR A 1 101 ? 54.203 16.674 -66.155 1.00 88.19 101 TYR A CA 1
ATOM 795 C C . TYR A 1 101 ? 53.434 15.366 -65.947 1.00 88.19 101 TYR A C 1
ATOM 797 O O . TYR A 1 101 ? 52.732 15.230 -64.946 1.00 88.19 101 TYR A O 1
ATOM 805 N N . ALA A 1 102 ? 53.611 14.379 -66.831 1.00 86.44 102 ALA A N 1
ATOM 806 C CA . ALA A 1 102 ? 53.024 13.052 -66.659 1.00 86.44 102 ALA A CA 1
ATOM 807 C C . ALA A 1 102 ? 53.565 12.341 -65.402 1.00 86.44 102 ALA A C 1
ATOM 809 O O . ALA A 1 102 ? 52.790 11.787 -64.622 1.00 86.44 102 ALA A O 1
ATOM 810 N N . SER A 1 103 ? 54.878 12.413 -65.155 1.00 90.69 103 SER A N 1
ATOM 811 C CA . SER A 1 103 ? 55.509 11.846 -63.954 1.00 90.69 103 SER A CA 1
ATOM 812 C C . SER A 1 103 ? 55.059 12.549 -62.667 1.00 90.69 103 SER A C 1
ATOM 814 O O . SER A 1 103 ? 54.827 11.900 -61.642 1.00 90.69 103 SER A O 1
ATOM 816 N N . THR A 1 104 ? 54.916 13.876 -62.697 1.00 91.25 104 THR A N 1
ATOM 817 C CA . THR A 1 104 ? 54.386 14.647 -61.566 1.00 91.25 104 THR A CA 1
ATOM 818 C C . THR A 1 104 ? 52.924 14.293 -61.301 1.00 91.25 104 THR A C 1
ATOM 820 O O . THR A 1 104 ? 52.570 14.047 -60.150 1.00 91.25 104 THR A O 1
ATOM 823 N N . ALA A 1 105 ? 52.092 14.181 -62.341 1.00 90.62 105 ALA A N 1
ATOM 824 C CA . ALA A 1 105 ? 50.695 13.778 -62.202 1.00 90.62 105 ALA A CA 1
ATOM 825 C C . ALA A 1 105 ? 50.570 12.389 -61.561 1.00 90.62 105 ALA A C 1
ATOM 827 O O . ALA A 1 105 ? 49.811 12.216 -60.612 1.00 90.62 105 ALA A O 1
ATOM 828 N N . GLU A 1 106 ? 51.365 11.417 -62.009 1.00 91.88 106 GLU A N 1
ATOM 829 C CA . GLU A 1 106 ? 51.379 10.072 -61.427 1.00 91.88 106 GLU A CA 1
ATOM 830 C C . GLU A 1 106 ? 51.817 10.077 -59.952 1.00 91.88 106 GLU A C 1
ATOM 832 O O . GLU A 1 106 ? 51.274 9.341 -59.127 1.00 91.88 106 GLU A O 1
ATOM 837 N N . SER A 1 107 ? 52.757 10.953 -59.592 1.00 93.31 107 SER A N 1
ATOM 838 C CA . SER A 1 107 ? 53.192 11.130 -58.201 1.00 93.31 107 SER A CA 1
ATOM 839 C C . SER A 1 107 ? 52.079 11.712 -57.323 1.00 93.31 107 SER A C 1
ATOM 841 O O . SER A 1 107 ? 51.871 11.231 -56.211 1.00 93.31 107 SER A O 1
ATOM 843 N N . VAL A 1 108 ? 51.315 12.687 -57.831 1.00 93.62 108 VAL A N 1
ATOM 844 C CA . VAL A 1 108 ? 50.154 13.271 -57.132 1.00 93.62 108 VAL A CA 1
ATOM 845 C C . VAL A 1 108 ? 49.047 12.232 -56.940 1.00 93.62 108 VAL A C 1
ATOM 847 O O . VAL A 1 108 ? 48.490 12.141 -55.848 1.00 93.62 108 VAL A O 1
ATOM 850 N N . LYS A 1 109 ? 48.764 11.399 -57.954 1.00 93.69 109 LYS A N 1
ATOM 851 C CA . LYS A 1 109 ? 47.785 10.302 -57.843 1.00 93.69 109 LYS A CA 1
ATOM 852 C C . LYS A 1 109 ? 48.164 9.319 -56.734 1.00 93.69 109 LYS A C 1
ATOM 854 O O . LYS A 1 109 ? 47.327 8.981 -55.901 1.00 93.69 109 LYS A O 1
ATOM 859 N N . LYS A 1 110 ? 49.429 8.886 -56.699 1.00 93.62 110 LYS A N 1
ATOM 860 C CA . LYS A 1 110 ? 49.936 7.967 -55.666 1.00 93.62 110 LYS A CA 1
ATOM 861 C C . LYS A 1 110 ? 49.884 8.583 -54.275 1.00 93.62 110 LYS A C 1
ATOM 863 O O . LYS A 1 110 ? 49.426 7.921 -53.351 1.00 93.62 110 LYS A O 1
ATOM 868 N N . LEU A 1 111 ? 50.303 9.843 -54.147 1.00 93.19 111 LEU A N 1
ATOM 869 C CA . LEU A 1 111 ? 50.256 10.565 -52.880 1.00 93.19 111 LEU A CA 1
ATOM 870 C C . LEU A 1 111 ? 48.820 10.664 -52.355 1.00 93.19 111 LEU A C 1
ATOM 872 O O . LEU A 1 111 ? 48.583 10.334 -51.201 1.00 93.19 111 LEU A O 1
ATOM 876 N N . LEU A 1 112 ? 47.857 11.029 -53.209 1.00 93.56 112 LEU A N 1
ATOM 877 C CA . LEU A 1 112 ? 46.448 11.099 -52.823 1.00 93.56 112 LEU A CA 1
ATOM 878 C C . LEU A 1 112 ? 45.935 9.751 -52.302 1.00 93.56 112 LEU A C 1
ATOM 880 O O . LEU A 1 112 ? 45.314 9.703 -51.247 1.00 93.56 112 LEU A O 1
ATOM 884 N N . VAL A 1 113 ? 46.214 8.654 -53.012 1.00 92.50 113 VAL A N 1
ATOM 885 C CA . VAL A 1 113 ? 45.799 7.313 -52.570 1.00 92.50 113 VAL A CA 1
ATOM 886 C C . VAL A 1 113 ? 46.427 6.961 -51.220 1.00 92.50 113 VAL A C 1
ATOM 888 O O . VAL A 1 113 ? 45.731 6.442 -50.352 1.00 92.50 113 VAL A O 1
ATOM 891 N N . SER A 1 114 ? 47.714 7.254 -51.013 1.00 91.06 114 SER A N 1
ATOM 892 C CA . SER A 1 114 ? 48.390 7.002 -49.734 1.00 91.06 114 SER A CA 1
ATOM 893 C C . SER A 1 114 ? 47.798 7.816 -48.580 1.00 91.06 114 SER A C 1
ATOM 895 O O . SER A 1 114 ? 47.545 7.252 -47.520 1.00 91.06 114 SER A O 1
ATOM 897 N N . GLU A 1 115 ? 47.529 9.104 -48.790 1.00 90.25 115 GLU A N 1
ATOM 898 C CA . GLU A 1 115 ? 46.961 9.996 -47.770 1.00 90.25 115 GLU A CA 1
ATOM 899 C C . GLU A 1 115 ? 45.510 9.636 -47.421 1.00 90.25 115 GLU A C 1
ATOM 901 O O . GLU A 1 115 ? 45.133 9.661 -46.253 1.00 90.25 115 GLU A O 1
ATOM 906 N N . LEU A 1 116 ? 44.706 9.227 -48.409 1.00 90.81 116 LEU A N 1
ATOM 907 C CA . LEU A 1 116 ? 43.344 8.727 -48.177 1.00 90.81 116 LEU A CA 1
ATOM 908 C C . LEU A 1 116 ? 43.314 7.337 -47.525 1.00 90.81 116 LEU A C 1
ATOM 910 O O . LEU A 1 116 ? 42.298 6.954 -46.956 1.00 90.81 116 LEU A O 1
ATOM 914 N N . SER A 1 117 ? 44.406 6.573 -47.630 1.00 86.06 117 SER A N 1
ATOM 915 C CA . SER A 1 117 ? 44.538 5.255 -46.990 1.00 86.06 117 SER A CA 1
ATOM 916 C C . SER A 1 117 ? 44.964 5.349 -45.525 1.00 86.06 117 SER A C 1
ATOM 918 O O . SER A 1 117 ? 44.724 4.424 -44.747 1.00 86.06 117 SER A O 1
ATOM 920 N N . TYR A 1 118 ? 45.614 6.447 -45.134 1.00 82.56 118 TYR A N 1
ATOM 921 C CA . TYR A 1 118 ? 45.665 6.843 -43.731 1.00 82.56 118 TYR A CA 1
ATOM 922 C C . TYR A 1 118 ? 44.224 7.183 -43.306 1.00 82.56 118 TYR A C 1
ATOM 924 O O . TYR A 1 118 ? 43.425 7.506 -44.170 1.00 82.56 118 TYR A O 1
ATOM 932 N N . TYR A 1 119 ? 43.827 7.067 -42.035 1.00 67.75 119 TYR A N 1
ATOM 933 C CA . TYR A 1 119 ? 42.426 7.276 -41.601 1.00 67.75 119 TYR A CA 1
A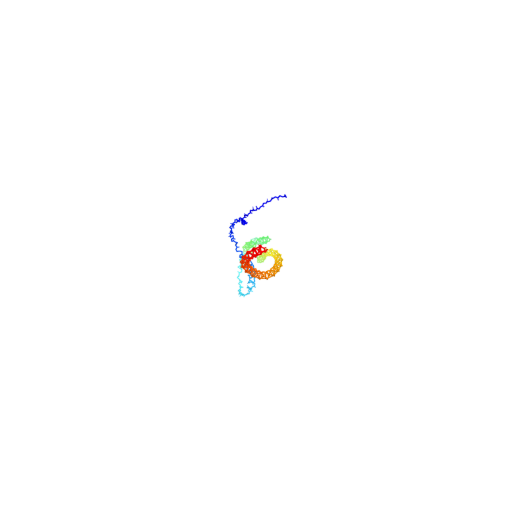TOM 934 C C . TYR A 1 119 ? 42.177 8.721 -41.087 1.00 67.75 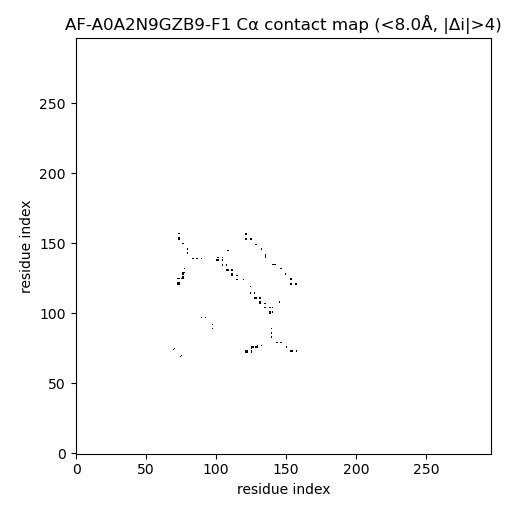119 TYR A C 1
ATOM 936 O O . TYR A 1 119 ? 42.091 8.911 -39.871 1.00 67.75 119 TYR A O 1
ATOM 944 N N . PRO A 1 120 ? 42.084 9.776 -41.926 1.00 74.81 120 PRO A N 1
ATOM 945 C CA . PRO A 1 120 ? 41.668 11.093 -41.470 1.00 74.81 120 PRO A CA 1
ATOM 946 C C . PRO A 1 120 ? 40.131 11.230 -41.550 1.00 74.81 120 PRO A C 1
ATOM 948 O O . PRO A 1 120 ? 39.430 10.360 -42.064 1.00 74.81 120 PRO A O 1
ATOM 951 N N . SER A 1 121 ? 39.562 12.289 -40.971 1.00 89.31 121 SER A N 1
ATOM 952 C CA . SER A 1 121 ? 38.110 12.521 -41.031 1.00 89.31 121 SER A CA 1
ATOM 953 C C . SER A 1 121 ? 37.630 12.689 -42.479 1.00 89.31 121 SER A C 1
ATOM 955 O O . SER A 1 121 ? 38.379 13.151 -43.335 1.00 89.31 121 SER A O 1
ATOM 957 N N . VAL A 1 122 ? 36.360 12.396 -42.771 1.00 90.06 122 VAL A N 1
ATOM 958 C CA . VAL A 1 122 ? 35.810 12.564 -44.135 1.00 90.06 122 VAL A CA 1
ATOM 959 C C . VAL A 1 122 ? 36.003 13.992 -44.659 1.00 90.06 122 VAL A C 1
ATOM 961 O O . VAL A 1 122 ? 36.311 14.184 -45.829 1.00 90.06 122 VAL A O 1
ATOM 964 N N . GLU A 1 123 ? 35.889 14.995 -43.789 1.00 90.50 123 GLU A N 1
ATOM 965 C CA . GLU A 1 123 ? 36.136 16.404 -44.115 1.00 90.50 123 GLU A CA 1
ATOM 966 C C . GLU A 1 123 ? 37.585 16.654 -44.562 1.00 90.50 123 GLU A C 1
ATOM 968 O O . GLU A 1 123 ? 37.827 17.221 -45.626 1.00 90.50 123 GLU A O 1
ATOM 973 N N . THR A 1 124 ? 38.558 16.136 -43.812 1.00 90.12 124 THR A N 1
ATOM 974 C CA . THR A 1 124 ? 39.980 16.267 -44.166 1.00 90.12 124 THR A CA 1
ATOM 975 C C . THR A 1 124 ? 40.347 15.448 -45.406 1.00 90.12 124 THR A C 1
ATOM 977 O O . THR A 1 124 ? 41.129 15.913 -46.236 1.00 90.12 124 THR A O 1
ATOM 980 N N . MET A 1 125 ? 39.735 14.274 -45.603 1.00 92.31 125 MET A N 1
ATOM 981 C CA . MET A 1 125 ? 39.877 13.497 -46.838 1.00 92.31 125 MET A CA 1
ATOM 982 C C . MET A 1 125 ? 39.361 14.272 -48.066 1.00 92.31 125 MET A C 1
ATOM 984 O O . MET A 1 125 ? 40.003 14.258 -49.118 1.00 92.31 125 MET A O 1
ATOM 988 N N . VAL A 1 126 ? 38.228 14.977 -47.946 1.00 92.50 126 VAL A N 1
ATOM 989 C CA . VAL A 1 126 ? 37.669 15.811 -49.026 1.00 92.50 126 VAL A CA 1
ATOM 990 C C . VAL A 1 126 ? 38.593 16.984 -49.357 1.00 92.50 126 VAL A C 1
ATOM 992 O O . VAL A 1 126 ? 38.851 17.247 -50.533 1.00 92.50 126 VAL A O 1
ATOM 995 N N . GLU A 1 127 ? 39.141 17.669 -48.351 1.00 91.75 127 GLU A N 1
ATOM 996 C CA . GLU A 1 127 ? 40.106 18.753 -48.573 1.00 91.75 127 GLU A CA 1
ATOM 997 C C . GLU A 1 127 ? 41.363 18.279 -49.315 1.00 91.75 127 GLU A C 1
ATOM 999 O O . GLU A 1 127 ? 41.842 18.957 -50.231 1.00 91.75 127 GLU A O 1
ATOM 1004 N N . LEU A 1 128 ? 41.899 17.115 -48.936 1.00 91.94 128 LEU A N 1
ATOM 1005 C CA . LEU A 1 128 ? 43.061 16.504 -49.585 1.00 91.94 128 LEU A CA 1
ATOM 1006 C C . LEU A 1 128 ? 42.755 16.123 -51.038 1.00 91.94 128 LEU A C 1
ATOM 1008 O O . LEU A 1 128 ? 43.540 16.441 -51.936 1.00 91.94 128 LEU A O 1
ATOM 1012 N N . ALA A 1 129 ? 41.593 15.512 -51.280 1.00 93.25 129 ALA A N 1
ATOM 1013 C CA . ALA A 1 129 ? 41.129 15.172 -52.621 1.00 93.25 129 ALA A CA 1
ATOM 1014 C C . ALA A 1 129 ? 40.990 16.415 -53.510 1.00 93.25 129 ALA A C 1
ATOM 1016 O O . ALA A 1 129 ? 41.501 16.432 -54.629 1.00 93.25 129 ALA A O 1
ATOM 1017 N N . ASN A 1 130 ? 40.388 17.490 -52.996 1.00 93.81 130 ASN A N 1
ATOM 1018 C CA . ASN A 1 130 ? 40.219 18.739 -53.736 1.00 93.81 130 ASN A CA 1
ATOM 1019 C C . ASN A 1 130 ? 41.559 19.371 -54.144 1.00 93.81 130 ASN A C 1
ATOM 1021 O O . ASN A 1 130 ? 41.720 19.744 -55.308 1.00 93.81 130 ASN A O 1
ATOM 1025 N N . LYS A 1 131 ? 42.536 19.434 -53.227 1.00 92.75 131 LYS A N 1
ATOM 1026 C CA . LYS A 1 131 ? 43.890 19.951 -53.511 1.00 92.75 131 LYS A CA 1
ATOM 1027 C C . LYS A 1 131 ? 44.611 19.116 -54.575 1.00 92.75 131 LYS A C 1
ATOM 1029 O O . LYS A 1 131 ? 45.272 19.658 -55.466 1.00 92.75 131 LYS A O 1
ATOM 1034 N N . ALA A 1 132 ? 44.471 17.792 -54.509 1.00 92.69 132 ALA A N 1
ATOM 1035 C CA . ALA A 1 132 ? 45.059 16.889 -55.491 1.00 92.69 132 ALA A CA 1
ATOM 1036 C C . ALA A 1 132 ? 44.404 17.039 -56.875 1.00 92.69 132 ALA A C 1
ATOM 1038 O O . ALA A 1 132 ? 45.118 17.128 -57.873 1.00 92.69 132 ALA A O 1
ATOM 1039 N N . PHE A 1 133 ? 43.073 17.139 -56.955 1.00 92.81 133 PHE A N 1
ATOM 1040 C CA . PHE A 1 133 ? 42.364 17.340 -58.225 1.00 92.81 133 PHE A CA 1
ATOM 1041 C C . PHE A 1 133 ? 42.641 18.708 -58.856 1.00 92.81 133 PHE A C 1
ATOM 1043 O O . PHE A 1 133 ? 42.802 18.793 -60.068 1.00 92.81 133 PHE A O 1
ATOM 1050 N N . GLU A 1 134 ? 42.778 19.773 -58.061 1.00 90.75 134 GLU A N 1
ATOM 1051 C CA . GLU A 1 134 ? 43.228 21.084 -58.554 1.00 90.75 134 GLU A CA 1
ATOM 1052 C C . GLU A 1 134 ? 44.622 21.012 -59.190 1.00 90.75 134 GLU A C 1
ATOM 1054 O O . GLU A 1 134 ? 44.843 21.529 -60.287 1.00 90.75 134 GLU A O 1
ATOM 1059 N N . THR A 1 135 ? 45.542 20.289 -58.549 1.00 90.69 135 THR A N 1
ATOM 1060 C CA . THR A 1 135 ? 46.889 20.067 -59.088 1.00 90.69 135 THR A CA 1
ATOM 1061 C C . THR A 1 135 ? 46.851 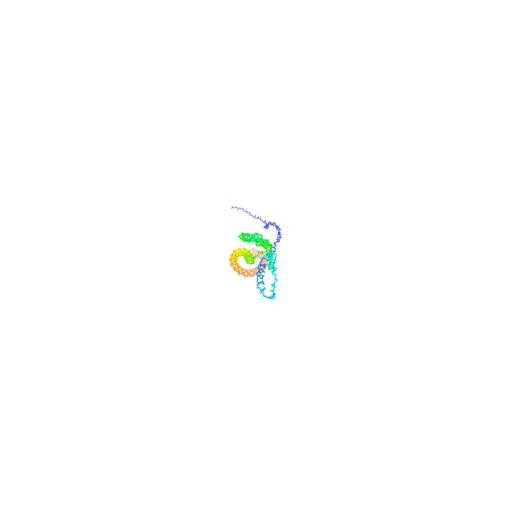19.241 -60.381 1.00 90.69 135 THR A C 1
ATOM 1063 O O . THR A 1 135 ? 47.567 19.548 -61.334 1.00 90.69 135 THR A O 1
ATOM 1066 N N . LEU A 1 136 ? 46.005 18.208 -60.448 1.00 90.12 136 LEU A N 1
ATOM 1067 C CA . LEU A 1 136 ? 45.858 17.352 -61.631 1.00 90.12 136 LEU A CA 1
ATOM 1068 C C . LEU A 1 136 ? 45.198 18.073 -62.816 1.00 90.12 136 LEU A C 1
ATOM 1070 O O . LEU A 1 136 ? 45.606 17.841 -63.954 1.00 90.12 136 LEU A O 1
ATOM 1074 N N . ASP A 1 137 ? 44.253 18.981 -62.562 1.00 87.25 137 ASP A N 1
ATOM 1075 C CA . ASP A 1 137 ? 43.675 19.857 -63.587 1.00 87.25 137 ASP A CA 1
ATOM 1076 C C . ASP A 1 137 ? 44.716 20.799 -64.185 1.00 87.25 137 ASP A C 1
ATOM 1078 O O . ASP A 1 137 ? 44.792 20.949 -65.406 1.00 87.25 137 ASP A O 1
ATOM 1082 N N . TRP A 1 138 ? 45.548 21.414 -63.336 1.00 86.94 138 TRP A N 1
ATOM 1083 C CA . TRP A 1 138 ? 46.633 22.284 -63.794 1.00 86.94 138 TRP A CA 1
ATOM 1084 C C . TRP A 1 138 ? 47.640 21.524 -64.672 1.00 86.94 138 TRP A C 1
ATOM 1086 O O . TRP A 1 138 ? 48.111 22.051 -65.681 1.00 86.94 138 TRP A O 1
ATOM 1096 N N . LEU A 1 139 ? 47.913 20.259 -64.332 1.00 86.50 139 LEU A N 1
ATOM 1097 C CA . LEU A 1 139 ? 4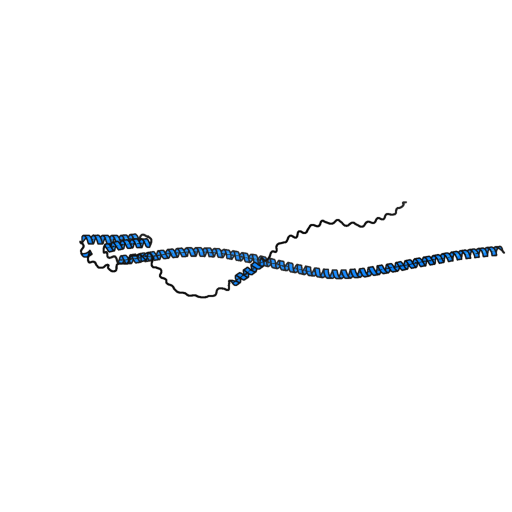8.764 19.348 -65.105 1.00 86.50 139 LEU A CA 1
ATOM 1098 C C . LEU A 1 139 ? 48.079 18.751 -66.348 1.00 86.50 139 LEU A C 1
ATOM 1100 O O . LEU A 1 139 ? 48.748 18.050 -67.105 1.00 86.50 139 LEU A O 1
ATOM 1104 N N . GLN A 1 140 ? 46.783 19.009 -66.564 1.00 82.75 140 GLN A N 1
ATOM 1105 C CA . GLN A 1 140 ? 45.965 18.427 -67.641 1.00 82.75 140 GLN A CA 1
ATOM 1106 C C . GLN A 1 140 ? 46.024 16.888 -67.679 1.00 82.75 140 GLN A C 1
ATOM 1108 O O . GLN A 1 140 ? 46.062 16.272 -68.745 1.00 82.75 140 GLN A O 1
ATOM 1113 N N . ALA A 1 141 ? 46.069 16.252 -66.506 1.00 84.81 141 ALA A N 1
ATOM 1114 C CA . ALA A 1 141 ? 46.108 14.799 -66.396 1.00 84.81 141 ALA A CA 1
ATOM 1115 C C . ALA A 1 141 ? 44.719 14.179 -66.624 1.00 84.81 141 ALA A C 1
ATOM 1117 O O . ALA A 1 141 ? 43.712 14.730 -66.194 1.00 84.81 141 ALA A O 1
ATOM 1118 N N . ASP A 1 142 ? 44.659 12.983 -67.216 1.00 85.69 142 ASP A N 1
ATOM 1119 C CA . ASP A 1 142 ? 43.443 12.165 -67.169 1.00 85.69 142 ASP A CA 1
ATOM 1120 C C . ASP A 1 142 ? 43.375 11.439 -65.818 1.00 85.69 142 ASP A C 1
ATOM 1122 O O . ASP A 1 142 ? 44.240 10.615 -65.486 1.00 85.69 142 ASP A O 1
ATOM 1126 N N . TYR A 1 143 ? 42.381 11.789 -65.005 1.00 87.56 143 TYR A N 1
ATOM 1127 C CA . TYR A 1 143 ? 42.158 11.220 -63.678 1.00 87.56 143 TYR A CA 1
ATOM 1128 C C . TYR A 1 143 ? 40.695 10.822 -63.428 1.00 87.56 143 TYR A C 1
ATOM 1130 O O . TYR A 1 143 ? 40.325 10.622 -62.274 1.00 87.56 143 TYR A O 1
ATOM 1138 N N . ALA A 1 144 ? 39.875 10.645 -64.470 1.00 88.38 144 ALA A N 1
ATOM 1139 C CA . ALA A 1 144 ? 38.444 10.341 -64.319 1.00 88.38 144 ALA A CA 1
ATOM 1140 C C . ALA A 1 144 ? 38.185 9.097 -63.445 1.00 88.38 144 ALA A C 1
ATOM 1142 O O . ALA A 1 144 ? 37.443 9.155 -62.468 1.00 88.38 144 ALA A O 1
ATOM 1143 N N . GLN A 1 145 ? 38.896 7.998 -63.715 1.00 88.81 145 GLN A N 1
ATOM 1144 C CA . GLN A 1 145 ? 38.777 6.765 -62.923 1.00 88.81 145 GLN A CA 1
ATOM 1145 C C . GLN A 1 145 ? 39.208 6.951 -61.460 1.00 88.81 145 GLN A C 1
ATOM 1147 O O . GLN A 1 145 ? 38.621 6.357 -60.557 1.00 88.81 145 GLN A O 1
ATOM 1152 N N . LEU A 1 146 ? 40.231 7.779 -61.214 1.00 90.75 146 LEU A N 1
ATOM 1153 C CA . LEU A 1 146 ? 40.681 8.086 -59.857 1.00 90.75 146 LEU A CA 1
ATOM 1154 C C . LEU A 1 146 ? 39.645 8.940 -59.123 1.00 90.75 146 LEU A C 1
ATOM 1156 O O . LEU A 1 146 ? 39.387 8.698 -57.949 1.00 90.75 146 LEU A O 1
ATOM 1160 N N . TYR A 1 147 ? 39.042 9.911 -59.808 1.00 91.81 147 TYR A N 1
ATOM 1161 C CA . TYR A 1 147 ? 37.986 10.745 -59.249 1.00 91.81 147 TYR A CA 1
ATOM 1162 C C . TYR A 1 147 ? 36.794 9.903 -58.784 1.00 91.81 147 TYR A C 1
ATOM 1164 O O . TYR A 1 147 ? 36.376 10.027 -57.632 1.00 91.81 147 TYR A O 1
ATOM 1172 N N . ASP A 1 148 ? 36.304 8.995 -59.632 1.00 90.56 148 ASP A N 1
ATOM 1173 C CA . ASP A 1 148 ? 35.190 8.106 -59.286 1.00 90.56 148 ASP A CA 1
ATOM 1174 C C . ASP A 1 148 ? 35.531 7.194 -58.099 1.00 90.56 148 ASP A C 1
ATOM 1176 O O . ASP A 1 148 ? 34.724 7.042 -57.178 1.00 90.56 148 ASP A O 1
ATOM 1180 N N . ALA A 1 149 ? 36.747 6.638 -58.070 1.00 92.75 149 ALA A N 1
ATOM 1181 C CA . ALA A 1 149 ? 37.211 5.797 -56.970 1.00 92.75 149 ALA A CA 1
ATOM 1182 C C . ALA A 1 149 ? 37.314 6.568 -55.643 1.00 92.75 149 ALA A C 1
ATOM 1184 O O . ALA A 1 149 ? 36.860 6.078 -54.609 1.00 92.75 149 ALA A O 1
ATOM 1185 N N . VAL A 1 150 ? 37.865 7.786 -55.664 1.00 92.44 150 VAL A N 1
ATOM 1186 C CA . VAL A 1 150 ? 37.970 8.653 -54.480 1.00 92.44 150 VAL A CA 1
ATOM 1187 C C . VAL A 1 150 ? 36.587 9.077 -54.000 1.00 92.44 150 VAL A C 1
ATOM 1189 O O . VAL A 1 150 ? 36.306 8.992 -52.808 1.00 92.44 150 VAL A O 1
ATOM 1192 N N . LYS A 1 151 ? 35.686 9.461 -54.908 1.00 91.31 151 LYS A N 1
ATOM 1193 C CA . LYS A 1 151 ? 34.300 9.799 -54.569 1.00 91.31 151 LYS A CA 1
ATOM 1194 C C . LYS A 1 151 ? 33.580 8.622 -53.907 1.00 91.31 151 LYS A C 1
ATOM 1196 O O . LYS A 1 151 ? 32.923 8.810 -52.882 1.00 91.31 151 LYS A O 1
ATOM 1201 N N . ALA A 1 152 ? 33.719 7.414 -54.453 1.00 91.69 152 ALA A N 1
ATOM 1202 C CA . ALA A 1 152 ? 33.143 6.205 -53.865 1.00 91.69 152 ALA A CA 1
ATOM 1203 C C . ALA A 1 152 ? 33.745 5.900 -52.484 1.00 91.69 152 ALA A C 1
ATOM 1205 O O . ALA A 1 152 ? 33.007 5.631 -51.538 1.00 91.69 152 ALA A O 1
ATOM 1206 N N . HIS A 1 153 ? 35.069 6.008 -52.341 1.00 91.50 153 HIS A N 1
ATOM 1207 C CA . HIS A 1 153 ? 35.757 5.798 -51.069 1.00 91.50 153 HIS A CA 1
ATOM 1208 C C . HIS A 1 153 ? 35.280 6.778 -49.988 1.00 91.50 153 HIS A C 1
ATOM 1210 O O . HIS A 1 153 ? 34.859 6.350 -48.916 1.00 91.50 153 HIS A O 1
ATOM 1216 N N . LEU A 1 154 ? 35.249 8.077 -50.298 1.00 91.75 154 LEU A N 1
ATOM 1217 C CA . LEU A 1 154 ? 34.736 9.116 -49.404 1.00 91.75 154 LEU A CA 1
ATOM 1218 C C . LEU A 1 154 ? 33.277 8.858 -49.006 1.00 91.75 154 LEU A C 1
ATOM 1220 O O . LEU A 1 154 ? 32.916 9.016 -47.840 1.00 91.75 154 LEU A O 1
ATOM 1224 N N . THR A 1 155 ? 32.449 8.418 -49.959 1.00 91.75 155 THR A N 1
ATOM 1225 C CA . THR A 1 155 ? 31.045 8.065 -49.705 1.00 91.75 155 THR A CA 1
ATOM 1226 C C . THR A 1 155 ? 30.937 6.926 -48.693 1.00 91.75 155 THR A C 1
ATOM 1228 O O . THR A 1 155 ? 30.185 7.038 -47.726 1.00 91.75 155 THR A O 1
ATOM 1231 N N . HIS A 1 156 ? 31.722 5.859 -48.860 1.00 91.38 156 HIS A N 1
ATOM 1232 C CA . HIS A 1 156 ? 31.747 4.746 -47.910 1.00 91.38 156 HIS A CA 1
ATOM 1233 C C . HIS A 1 156 ? 32.274 5.168 -46.532 1.00 91.38 156 HIS A C 1
ATOM 1235 O O . HIS A 1 156 ? 31.706 4.764 -45.520 1.00 91.38 156 HIS A O 1
ATOM 1241 N N . CYS A 1 157 ? 33.305 6.015 -46.465 1.00 91.38 157 CYS A N 1
ATOM 1242 C CA . CYS A 1 157 ? 33.820 6.534 -45.195 1.00 91.38 157 CYS A CA 1
ATOM 1243 C C . CYS A 1 157 ? 32.775 7.383 -44.451 1.00 91.38 157 CYS A C 1
ATOM 1245 O O . CYS A 1 157 ? 32.633 7.258 -43.235 1.00 91.38 157 CYS A O 1
ATOM 1247 N N . ALA A 1 158 ? 31.994 8.199 -45.166 1.00 90.44 158 ALA A N 1
ATOM 1248 C CA . ALA A 1 158 ? 30.894 8.962 -44.576 1.00 90.44 158 ALA A CA 1
ATOM 1249 C C . ALA A 1 158 ? 29.777 8.059 -44.043 1.00 90.44 158 ALA A C 1
ATOM 1251 O O . ALA A 1 158 ? 29.287 8.275 -42.935 1.00 90.44 158 ALA A O 1
ATOM 1252 N N . GLN A 1 159 ? 29.407 7.027 -44.804 1.00 91.94 159 GLN A N 1
ATOM 1253 C CA . GLN A 1 159 ? 28.424 6.035 -44.368 1.00 91.94 159 GLN A CA 1
ATOM 1254 C C . GLN A 1 159 ? 28.898 5.283 -43.122 1.00 91.94 159 GLN A C 1
ATOM 1256 O O . GLN A 1 159 ? 28.124 5.133 -42.181 1.00 91.9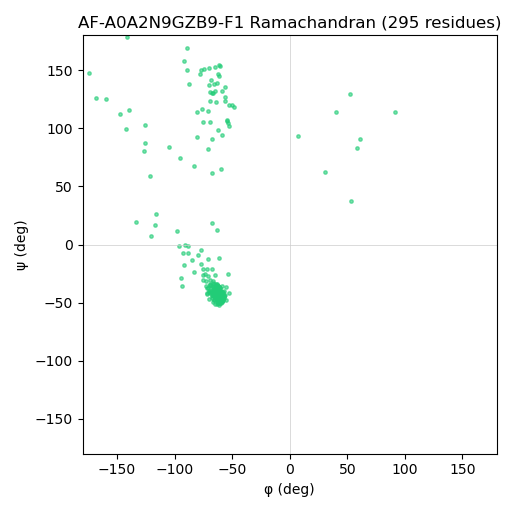4 159 GLN A O 1
ATOM 1261 N N . LEU A 1 160 ? 30.168 4.865 -43.087 1.00 91.44 160 LEU A N 1
ATOM 1262 C CA . LEU A 1 160 ? 30.751 4.186 -41.932 1.00 91.44 160 LEU A CA 1
ATOM 1263 C C . LEU A 1 160 ? 30.732 5.084 -40.690 1.00 91.44 160 LEU A C 1
ATOM 1265 O O . LEU A 1 160 ? 30.231 4.666 -39.653 1.00 91.44 160 LEU A O 1
ATOM 1269 N N . SER A 1 161 ? 31.192 6.332 -40.811 1.00 90.31 161 SER A N 1
ATOM 1270 C CA . SER A 1 161 ? 31.191 7.287 -39.696 1.00 90.31 161 SER A CA 1
ATOM 1271 C C . SER A 1 161 ? 29.775 7.578 -39.178 1.00 90.31 161 SER A C 1
ATOM 1273 O O . SER A 1 161 ? 29.559 7.639 -37.967 1.00 90.31 161 SER A O 1
ATOM 1275 N N . SER A 1 162 ? 28.791 7.696 -40.078 1.00 91.12 162 SER A N 1
ATOM 1276 C CA . SER A 1 162 ? 27.380 7.838 -39.702 1.00 91.12 162 SER A CA 1
ATOM 1277 C C . SER A 1 162 ? 26.874 6.613 -38.938 1.00 91.12 162 SER A C 1
ATOM 1279 O O . SER A 1 162 ? 26.264 6.766 -37.881 1.00 91.12 162 SER A O 1
ATOM 1281 N N . ALA A 1 163 ? 27.146 5.407 -39.446 1.00 93.31 163 ALA A N 1
ATOM 1282 C CA . ALA A 1 163 ? 26.715 4.159 -38.824 1.00 93.31 163 ALA A CA 1
ATOM 1283 C C . ALA A 1 163 ? 27.366 3.941 -37.448 1.00 93.31 163 ALA A C 1
ATOM 1285 O O . ALA A 1 163 ? 26.705 3.481 -36.522 1.00 93.31 163 ALA A O 1
ATOM 1286 N N . GLU A 1 164 ? 28.638 4.306 -37.277 1.00 93.19 164 GLU A N 1
ATOM 1287 C CA . GLU A 1 164 ? 29.331 4.242 -35.984 1.00 93.19 164 GLU A CA 1
ATOM 1288 C C . GLU A 1 164 ? 28.715 5.195 -34.952 1.00 93.19 164 GLU A C 1
ATOM 1290 O O . GLU A 1 164 ? 28.511 4.808 -33.799 1.00 93.19 164 GLU A O 1
ATOM 1295 N N . SER A 1 165 ? 28.377 6.423 -35.358 1.00 92.44 165 SER A N 1
ATOM 1296 C CA . SER A 1 165 ? 27.712 7.390 -34.477 1.00 92.44 165 SER A CA 1
ATOM 1297 C C . SER A 1 165 ? 26.313 6.922 -34.066 1.00 92.44 165 SER A C 1
ATOM 1299 O O . SER A 1 165 ? 25.930 7.039 -32.899 1.00 92.44 165 SER A O 1
ATOM 1301 N N . GLU A 1 166 ? 25.542 6.388 -35.014 1.00 95.88 166 GLU A N 1
ATOM 1302 C CA . GLU A 1 166 ? 24.215 5.818 -34.765 1.00 95.88 166 GLU A CA 1
ATOM 1303 C C . GLU A 1 166 ? 24.300 4.609 -33.821 1.00 95.88 166 GLU A C 1
ATOM 1305 O O . GLU A 1 166 ? 23.597 4.559 -32.810 1.00 95.88 166 GLU A O 1
ATOM 1310 N N . LEU A 1 167 ? 25.238 3.689 -34.071 1.00 96.69 167 LEU A N 1
ATOM 1311 C CA . LEU A 1 167 ? 25.483 2.530 -33.214 1.00 96.69 167 LEU A CA 1
ATOM 1312 C C . LEU A 1 167 ? 25.849 2.947 -31.788 1.00 96.69 167 LEU A C 1
ATOM 1314 O O . LEU A 1 167 ? 25.308 2.393 -30.832 1.00 96.69 167 LEU A O 1
ATOM 1318 N N . LEU A 1 168 ? 26.743 3.926 -31.626 1.00 96.69 168 LEU A N 1
ATOM 1319 C CA . LEU A 1 168 ? 27.132 4.426 -30.307 1.00 96.69 168 LEU A CA 1
ATOM 1320 C C . LEU A 1 168 ? 25.933 5.024 -29.556 1.00 96.69 168 LEU A C 1
ATOM 1322 O O . LEU A 1 168 ? 25.787 4.816 -28.349 1.00 96.69 168 LEU A O 1
ATOM 1326 N N . THR A 1 169 ? 25.066 5.738 -30.275 1.00 96.50 169 THR A N 1
ATOM 1327 C CA . THR A 1 169 ? 23.857 6.355 -29.717 1.00 96.50 169 THR A CA 1
ATOM 1328 C C . THR A 1 169 ? 22.893 5.279 -29.228 1.00 96.50 169 THR A C 1
ATOM 1330 O O . THR A 1 169 ? 22.524 5.278 -28.052 1.00 96.50 169 THR A O 1
ATOM 1333 N N . HIS A 1 170 ? 22.586 4.291 -30.069 1.00 96.50 170 HIS A N 1
ATOM 1334 C CA . HIS A 1 170 ? 21.700 3.189 -29.702 1.00 96.50 170 HIS A CA 1
ATOM 1335 C C . HIS A 1 170 ? 22.268 2.298 -28.595 1.00 96.50 170 HIS A C 1
ATOM 1337 O O . HIS A 1 170 ? 21.526 1.885 -27.709 1.00 96.50 170 HIS A O 1
ATOM 1343 N N . GLN A 1 171 ? 23.581 2.053 -28.563 1.00 97.44 171 GLN A N 1
ATOM 1344 C CA . GLN A 1 171 ? 24.209 1.331 -27.450 1.00 97.44 171 GLN A CA 1
ATOM 1345 C C . GLN A 1 171 ? 24.066 2.079 -26.119 1.00 97.44 171 GLN A C 1
ATOM 1347 O O . GLN A 1 171 ? 23.936 1.459 -25.062 1.00 97.44 171 GLN A O 1
ATOM 1352 N N . ASN A 1 172 ? 24.114 3.412 -26.139 1.00 96.56 172 ASN A N 1
ATOM 1353 C CA . ASN A 1 172 ? 23.906 4.213 -24.939 1.00 96.56 172 ASN A CA 1
ATOM 1354 C C . ASN A 1 172 ? 22.432 4.205 -24.501 1.00 96.56 172 ASN A C 1
ATOM 1356 O O . ASN A 1 172 ? 22.138 4.054 -23.315 1.00 96.56 172 ASN A O 1
ATOM 1360 N N . GLU A 1 173 ? 21.504 4.315 -25.451 1.00 96.62 173 GLU A N 1
ATOM 1361 C CA . GLU A 1 173 ? 20.063 4.192 -25.203 1.00 96.62 173 GLU A CA 1
ATOM 1362 C C . GLU A 1 173 ? 19.693 2.817 -24.639 1.00 96.62 173 GLU A C 1
ATOM 1364 O O . GLU A 1 173 ? 18.971 2.741 -23.645 1.00 96.62 173 GLU A O 1
ATOM 1369 N N . GLU A 1 174 ? 20.241 1.737 -25.202 1.00 97.25 174 GLU A N 1
ATOM 1370 C CA . GLU A 1 174 ? 20.039 0.369 -24.724 1.00 97.25 174 GLU A CA 1
ATOM 1371 C C . GLU A 1 174 ? 20.507 0.219 -23.274 1.00 97.25 174 GLU A C 1
ATOM 1373 O O . GLU A 1 174 ? 19.752 -0.263 -22.428 1.00 97.25 174 GLU A O 1
ATOM 1378 N N . LYS A 1 175 ? 21.717 0.694 -22.946 1.00 96.88 175 LYS A N 1
ATOM 1379 C CA . LYS A 1 175 ? 22.230 0.672 -21.565 1.00 96.88 175 LYS A CA 1
ATOM 1380 C C . LYS A 1 175 ? 21.296 1.404 -20.604 1.00 96.88 175 LYS A C 1
ATOM 1382 O O . LYS A 1 175 ? 20.991 0.881 -19.532 1.00 96.88 175 LYS A O 1
ATOM 1387 N N . ASN A 1 176 ? 20.803 2.580 -20.989 1.00 97.00 176 ASN A N 1
ATOM 1388 C CA . ASN A 1 176 ? 19.859 3.342 -20.171 1.00 97.00 176 ASN A CA 1
ATOM 1389 C C . ASN A 1 176 ? 18.521 2.608 -20.003 1.00 97.00 176 ASN A C 1
ATOM 1391 O O . ASN A 1 176 ? 17.976 2.570 -18.899 1.00 97.00 176 ASN A O 1
ATOM 1395 N N . ALA A 1 177 ? 18.007 1.984 -21.065 1.00 97.19 177 ALA A N 1
ATOM 1396 C CA . ALA A 1 177 ? 16.774 1.206 -21.024 1.00 97.19 177 ALA A CA 1
ATOM 1397 C C . ALA A 1 177 ? 16.902 -0.036 -20.127 1.00 97.19 177 ALA A C 1
ATOM 1399 O O . ALA A 1 177 ? 15.987 -0.336 -19.357 1.00 97.19 177 ALA A O 1
ATOM 1400 N N . VAL A 1 178 ? 18.045 -0.730 -20.169 1.00 97.81 178 VAL A N 1
ATOM 1401 C CA . VAL A 1 178 ? 18.341 -1.869 -19.286 1.00 97.81 178 VAL A CA 1
ATOM 1402 C C . VAL A 1 178 ? 18.367 -1.426 -17.823 1.00 97.81 178 VAL A C 1
ATOM 1404 O O . VAL A 1 178 ? 17.666 -2.020 -17.003 1.00 97.81 178 VAL A O 1
ATOM 1407 N N . LEU A 1 179 ? 19.073 -0.337 -17.499 1.00 97.38 179 LEU A N 1
ATOM 1408 C CA . LEU A 1 179 ? 19.109 0.211 -16.137 1.00 97.38 179 LEU A CA 1
ATOM 1409 C C . LEU A 1 179 ? 17.716 0.630 -15.643 1.00 97.38 179 LEU A C 1
ATOM 1411 O O . LEU A 1 179 ? 17.336 0.332 -14.510 1.00 97.38 179 LEU A O 1
ATOM 1415 N N . ALA A 1 180 ? 16.921 1.283 -16.495 1.00 97.31 180 ALA A N 1
ATOM 1416 C CA . ALA A 1 180 ? 15.550 1.665 -16.163 1.00 97.31 180 ALA A CA 1
ATOM 1417 C C . ALA A 1 180 ? 14.660 0.438 -15.910 1.00 97.31 180 ALA A C 1
ATOM 1419 O O . ALA A 1 180 ? 13.854 0.431 -14.976 1.00 97.31 180 ALA A O 1
ATOM 1420 N N . ARG A 1 181 ? 14.822 -0.625 -16.708 1.00 97.50 181 ARG A N 1
ATOM 1421 C CA . ARG A 1 181 ? 14.098 -1.888 -16.530 1.00 97.50 181 ARG A CA 1
ATOM 1422 C C . ARG A 1 181 ? 14.459 -2.565 -15.209 1.00 97.50 181 ARG A C 1
ATOM 1424 O O . ARG A 1 181 ? 13.555 -3.031 -14.518 1.00 97.50 181 ARG A O 1
ATOM 1431 N N . GLU A 1 182 ? 15.737 -2.612 -14.849 1.00 97.62 182 GLU A N 1
ATOM 1432 C CA . GLU A 1 182 ? 16.187 -3.173 -13.570 1.00 97.62 182 GLU A CA 1
ATOM 1433 C C . GLU A 1 182 ? 15.633 -2.376 -12.384 1.00 97.62 182 GLU A C 1
ATOM 1435 O O . GLU A 1 182 ? 15.039 -2.960 -11.480 1.00 97.62 182 GLU A O 1
ATOM 1440 N N . ALA A 1 183 ? 15.701 -1.043 -12.431 1.00 97.69 183 ALA A N 1
ATOM 1441 C CA . ALA A 1 183 ? 15.119 -0.189 -11.397 1.00 97.69 183 ALA A CA 1
ATOM 1442 C C . ALA A 1 183 ? 13.594 -0.369 -11.269 1.00 97.69 183 ALA A C 1
ATOM 1444 O O . ALA A 1 183 ? 13.052 -0.381 -10.161 1.00 97.69 183 ALA A O 1
ATOM 1445 N N . ASN A 1 184 ? 12.884 -0.523 -12.391 1.00 97.94 184 ASN A N 1
ATOM 1446 C CA . ASN A 1 184 ? 11.449 -0.816 -12.389 1.00 97.94 184 ASN A CA 1
ATOM 1447 C C . ASN A 1 184 ? 11.145 -2.177 -11.768 1.00 97.94 184 ASN A C 1
ATOM 1449 O O . ASN A 1 184 ? 10.184 -2.291 -11.010 1.00 97.94 184 ASN A O 1
ATOM 1453 N N . ARG A 1 185 ? 11.963 -3.192 -12.059 1.00 98.06 185 ARG A N 1
ATOM 1454 C CA . ARG A 1 185 ? 11.815 -4.526 -11.479 1.00 98.06 185 ARG A CA 1
ATOM 1455 C C . ARG A 1 185 ? 11.956 -4.490 -9.958 1.00 98.06 185 ARG A C 1
ATOM 1457 O O . ARG A 1 185 ? 11.071 -4.997 -9.280 1.00 98.06 185 ARG A O 1
ATOM 1464 N N . THR A 1 186 ? 12.993 -3.839 -9.430 1.00 97.75 186 THR A N 1
ATOM 1465 C CA . THR A 1 186 ? 13.182 -3.712 -7.975 1.00 97.75 186 THR A CA 1
ATOM 1466 C C . THR A 1 186 ? 11.999 -3.003 -7.318 1.00 97.75 186 THR A C 1
ATOM 1468 O O . THR A 1 186 ? 11.457 -3.489 -6.330 1.00 97.75 186 THR A O 1
ATOM 1471 N N . ARG A 1 187 ? 11.520 -1.896 -7.907 1.00 97.69 187 ARG A N 1
ATOM 1472 C CA . ARG A 1 187 ? 10.333 -1.188 -7.396 1.00 97.69 187 ARG A CA 1
ATOM 1473 C C . ARG A 1 187 ? 9.070 -2.049 -7.423 1.00 97.69 187 ARG A C 1
ATOM 1475 O O . ARG A 1 187 ? 8.244 -1.938 -6.522 1.00 97.69 187 ARG A O 1
ATOM 1482 N N . ALA A 1 188 ? 8.906 -2.886 -8.445 1.00 97.75 188 ALA A N 1
ATOM 1483 C CA . ALA A 1 188 ? 7.777 -3.804 -8.532 1.00 97.75 188 ALA A CA 1
ATOM 1484 C C . ALA A 1 188 ? 7.841 -4.881 -7.437 1.00 97.75 188 ALA A C 1
ATOM 1486 O O . ALA A 1 188 ? 6.831 -5.143 -6.789 1.00 97.75 188 ALA A O 1
ATOM 1487 N N . GLU A 1 189 ? 9.019 -5.459 -7.187 1.00 98.19 189 GLU A N 1
ATOM 1488 C CA . GLU A 1 189 ? 9.233 -6.439 -6.114 1.00 98.19 189 GLU A CA 1
ATOM 1489 C C . GLU A 1 189 ? 8.940 -5.819 -4.729 1.00 98.19 189 GLU A C 1
ATOM 1491 O O . GLU A 1 189 ? 8.153 -6.372 -3.958 1.00 98.19 189 GLU A O 1
ATOM 1496 N N . GLU A 1 190 ? 9.446 -4.612 -4.453 1.00 98.06 190 GLU A N 1
ATOM 1497 C CA . GLU A 1 190 ? 9.152 -3.871 -3.214 1.00 98.06 190 GLU A CA 1
ATOM 1498 C C . GLU A 1 190 ? 7.655 -3.560 -3.043 1.00 98.06 190 GLU A C 1
ATOM 1500 O O . GLU A 1 190 ? 7.117 -3.639 -1.933 1.00 98.06 190 GLU A O 1
ATOM 1505 N N . ALA A 1 191 ? 6.965 -3.208 -4.132 1.00 97.88 191 ALA A N 1
ATOM 1506 C CA . ALA A 1 191 ? 5.532 -2.934 -4.111 1.00 97.88 191 ALA A CA 1
ATOM 1507 C C . ALA A 1 191 ? 4.720 -4.194 -3.777 1.00 97.88 191 ALA A C 1
ATOM 1509 O O . ALA A 1 191 ? 3.806 -4.124 -2.955 1.00 97.88 191 ALA A O 1
ATOM 1510 N N . VAL A 1 192 ? 5.082 -5.349 -4.345 1.00 98.31 192 VAL A N 1
ATOM 1511 C CA . VAL A 1 192 ? 4.442 -6.638 -4.034 1.00 98.31 192 VAL A CA 1
ATOM 1512 C C . VAL A 1 192 ? 4.609 -6.986 -2.552 1.00 98.31 192 VAL A C 1
ATOM 1514 O O . VAL A 1 192 ? 3.634 -7.332 -1.885 1.00 98.31 192 VAL A O 1
ATOM 1517 N N . GLU A 1 193 ? 5.811 -6.826 -1.993 1.00 98.12 193 GLU A N 1
ATOM 1518 C CA . GLU A 1 193 ? 6.046 -7.067 -0.564 1.00 98.12 193 GLU A CA 1
ATOM 1519 C C . GLU A 1 193 ? 5.297 -6.079 0.343 1.00 98.12 193 GLU A C 1
ATOM 1521 O O . GLU A 1 193 ? 4.854 -6.430 1.443 1.00 98.12 193 GLU A O 1
ATOM 1526 N N . ALA A 1 194 ? 5.163 -4.820 -0.078 1.00 98.19 194 ALA A N 1
ATOM 1527 C CA . ALA A 1 194 ? 4.382 -3.825 0.648 1.00 98.19 194 ALA A CA 1
ATOM 1528 C C . ALA A 1 194 ? 2.888 -4.184 0.668 1.00 98.19 194 ALA A C 1
ATOM 1530 O O . ALA A 1 194 ? 2.265 -4.097 1.729 1.00 98.19 194 ALA A O 1
ATOM 1531 N N . VAL A 1 195 ? 2.340 -4.640 -0.463 1.00 98.38 195 VAL A N 1
ATOM 1532 C CA . VAL A 1 195 ? 0.950 -5.106 -0.564 1.00 98.38 195 VAL A CA 1
ATOM 1533 C C . VAL A 1 195 ? 0.722 -6.301 0.356 1.00 98.38 195 VAL A C 1
ATOM 1535 O O . VAL A 1 195 ? -0.133 -6.212 1.235 1.00 98.38 195 VAL A O 1
ATOM 1538 N N . ALA A 1 196 ? 1.551 -7.344 0.266 1.00 98.25 196 ALA A N 1
ATOM 1539 C CA . ALA A 1 196 ? 1.413 -8.542 1.097 1.00 98.25 196 ALA A CA 1
ATOM 1540 C C . ALA A 1 196 ? 1.455 -8.229 2.607 1.00 98.25 196 ALA A C 1
ATOM 1542 O O . ALA A 1 196 ? 0.680 -8.775 3.395 1.00 98.25 196 ALA A O 1
ATOM 1543 N N . ARG A 1 197 ? 2.327 -7.301 3.035 1.00 98.31 197 ARG A N 1
ATOM 1544 C CA . ARG A 1 197 ? 2.354 -6.830 4.431 1.00 98.31 197 ARG A CA 1
ATOM 1545 C C . ARG A 1 197 ? 1.071 -6.102 4.818 1.00 98.31 197 ARG A C 1
ATOM 1547 O O . ARG A 1 197 ? 0.558 -6.330 5.912 1.00 98.31 197 ARG A O 1
ATOM 1554 N N . SER A 1 198 ? 0.565 -5.236 3.943 1.00 97.94 198 SER A N 1
ATOM 1555 C CA . SER 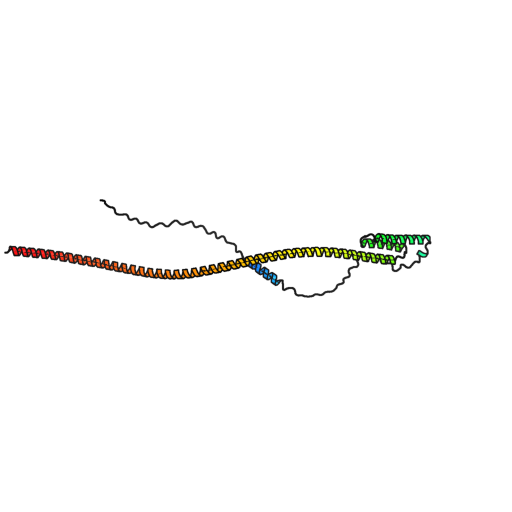A 1 198 ? -0.658 -4.476 4.207 1.00 97.94 198 SER A CA 1
ATOM 1556 C C . SER A 1 198 ? -1.901 -5.368 4.283 1.00 97.94 198 SER A C 1
ATOM 1558 O O . SER A 1 198 ? -2.724 -5.170 5.173 1.00 97.94 198 SER A O 1
ATOM 1560 N N . GLU A 1 199 ? -1.998 -6.392 3.432 1.00 98.50 199 GLU A N 1
ATOM 1561 C CA . GLU A 1 199 ? -3.079 -7.385 3.456 1.00 98.50 199 GLU A CA 1
ATOM 1562 C C . GLU A 1 199 ? -3.058 -8.180 4.765 1.00 98.50 199 GLU A C 1
ATOM 1564 O O . GLU A 1 199 ? -4.068 -8.262 5.461 1.00 98.50 199 GLU A O 1
ATOM 1569 N N . ALA A 1 200 ? -1.884 -8.658 5.187 1.00 98.31 200 ALA A N 1
ATOM 1570 C CA . ALA A 1 200 ? -1.746 -9.373 6.455 1.00 98.31 200 ALA A CA 1
ATOM 1571 C C . ALA A 1 200 ? -2.086 -8.501 7.683 1.00 98.31 200 ALA A C 1
ATOM 1573 O O . ALA A 1 200 ? -2.577 -9.002 8.700 1.00 98.31 200 ALA A O 1
ATOM 1574 N N . GLU A 1 201 ? -1.799 -7.195 7.643 1.00 98.38 201 GLU A N 1
ATOM 1575 C CA . GLU A 1 201 ? -2.220 -6.259 8.693 1.00 98.38 201 GLU A CA 1
ATOM 1576 C C . GLU A 1 201 ? -3.728 -5.991 8.665 1.00 98.38 201 GLU A C 1
ATOM 1578 O O . GLU A 1 201 ? -4.343 -5.897 9.732 1.00 98.38 201 GLU A O 1
ATOM 1583 N N . TYR A 1 202 ? -4.319 -5.908 7.472 1.00 98.38 202 TYR A N 1
ATOM 1584 C CA . TYR A 1 202 ? -5.756 -5.743 7.276 1.00 98.38 202 TYR A CA 1
ATOM 1585 C C . TYR A 1 202 ? -6.541 -6.934 7.837 1.00 98.38 202 TYR A C 1
ATOM 1587 O O . TYR A 1 202 ? -7.421 -6.735 8.673 1.00 98.38 202 TYR A O 1
ATOM 1595 N N . GLU A 1 203 ? -6.159 -8.166 7.495 1.00 98.56 203 GLU A N 1
ATOM 1596 C CA . GLU A 1 203 ? -6.800 -9.382 8.018 1.00 98.56 203 GLU A CA 1
ATOM 1597 C C . GLU A 1 203 ? -6.743 -9.439 9.553 1.00 98.56 203 GLU A C 1
ATOM 1599 O O . GLU A 1 203 ? -7.736 -9.712 10.230 1.00 98.56 203 GLU A O 1
ATOM 1604 N N . LYS A 1 204 ? -5.591 -9.095 10.145 1.00 98.56 204 LYS A N 1
ATOM 1605 C CA . LYS A 1 204 ? -5.455 -9.003 11.609 1.00 98.56 204 LYS A CA 1
ATOM 1606 C C . LYS A 1 204 ? -6.373 -7.942 12.211 1.00 98.56 204 LYS A C 1
ATOM 1608 O O . LYS A 1 204 ? -6.835 -8.111 13.342 1.00 98.56 204 LYS A O 1
ATOM 1613 N N . ALA A 1 205 ? -6.586 -6.827 11.517 1.00 98.44 205 ALA A N 1
ATOM 1614 C CA . ALA A 1 205 ? -7.484 -5.775 11.969 1.00 98.44 205 ALA A CA 1
ATOM 1615 C C . ALA A 1 205 ? -8.953 -6.217 11.899 1.00 98.44 205 ALA A C 1
ATOM 1617 O O . ALA A 1 205 ? -9.688 -5.949 12.849 1.00 98.44 205 ALA A O 1
ATOM 1618 N N . GLU A 1 206 ? -9.357 -6.939 10.851 1.00 98.56 206 GLU A N 1
ATOM 1619 C CA . GLU A 1 206 ? -10.706 -7.510 10.740 1.00 98.56 206 GLU A CA 1
ATOM 1620 C C . GLU A 1 206 ? -11.005 -8.506 11.861 1.00 98.56 206 GLU A C 1
ATOM 1622 O O . GLU A 1 206 ? -12.042 -8.397 12.513 1.00 98.56 206 GLU A O 1
ATOM 1627 N N . VAL A 1 207 ? -10.072 -9.414 12.169 1.00 98.50 207 VAL A N 1
ATOM 1628 C CA . VAL A 1 207 ? -10.243 -10.361 13.287 1.00 98.50 207 VAL A CA 1
ATOM 1629 C C . VAL A 1 207 ? -10.457 -9.615 14.608 1.00 98.50 207 VAL A C 1
ATOM 1631 O O . VAL A 1 207 ? -11.399 -9.899 15.346 1.00 98.50 207 VAL A O 1
ATOM 1634 N N . ARG A 1 208 ? -9.634 -8.594 14.889 1.00 98.50 208 ARG A N 1
ATOM 1635 C CA . ARG A 1 208 ? -9.775 -7.768 16.103 1.00 98.50 208 ARG A CA 1
ATOM 1636 C C . ARG A 1 208 ? -11.095 -7.004 16.147 1.00 98.50 208 ARG A C 1
ATOM 1638 O O . ARG A 1 208 ? -11.619 -6.771 17.236 1.00 98.50 208 ARG A O 1
ATOM 1645 N N . LEU A 1 209 ? -11.597 -6.565 14.993 1.00 98.50 209 LEU A N 1
ATOM 1646 C CA . LEU A 1 209 ? -12.889 -5.898 14.896 1.00 98.50 209 LEU A CA 1
ATOM 1647 C C . LEU A 1 209 ? -14.015 -6.872 15.254 1.00 98.50 209 LEU A C 1
ATOM 1649 O O . LEU A 1 209 ? -14.824 -6.539 16.117 1.00 98.50 209 LEU A O 1
ATOM 1653 N N . GLY A 1 210 ? -14.005 -8.081 14.688 1.00 98.50 210 GLY A N 1
ATOM 1654 C CA . GLY A 1 210 ? -14.974 -9.128 15.022 1.00 98.50 210 GLY A CA 1
ATOM 1655 C C . GLY A 1 210 ? -14.974 -9.477 16.515 1.00 98.50 210 GLY A C 1
ATOM 1656 O O . GLY A 1 210 ? -16.030 -9.514 17.150 1.00 98.50 210 GLY A O 1
ATOM 1657 N N . ASP A 1 211 ? -13.794 -9.629 17.125 1.00 98.50 211 ASP A N 1
ATOM 1658 C CA . ASP A 1 211 ? -13.666 -9.853 18.573 1.00 98.50 211 ASP A CA 1
ATOM 1659 C C . ASP A 1 211 ? -14.280 -8.709 19.396 1.00 98.50 211 ASP A C 1
ATOM 1661 O O . ASP A 1 211 ? -14.930 -8.927 20.425 1.00 98.50 211 ASP A O 1
ATOM 1665 N N . LEU A 1 212 ? -14.080 -7.462 18.960 1.00 98.56 212 LEU A N 1
ATOM 1666 C CA . LEU A 1 212 ? -14.630 -6.294 19.636 1.00 98.56 212 LEU A CA 1
ATOM 1667 C C . LEU A 1 212 ? -16.156 -6.226 19.500 1.00 98.56 212 LEU A C 1
ATOM 1669 O O . LEU A 1 212 ? -16.836 -5.930 20.484 1.00 98.56 212 LEU A O 1
ATOM 1673 N N . GLU A 1 213 ? -16.699 -6.516 18.321 1.00 98.62 213 GLU A N 1
ATOM 1674 C CA . GLU A 1 213 ? -18.143 -6.563 18.072 1.00 98.62 213 GLU A CA 1
ATOM 1675 C C . GLU A 1 213 ? -18.834 -7.632 18.926 1.00 98.62 213 GLU A C 1
ATOM 1677 O O . GLU A 1 213 ? -19.890 -7.370 19.520 1.00 98.62 213 GLU A O 1
ATOM 1682 N N . ASN A 1 214 ? -18.200 -8.796 19.086 1.00 98.50 214 ASN A N 1
ATOM 1683 C CA . ASN A 1 214 ? -18.668 -9.850 19.985 1.00 98.50 214 ASN A CA 1
ATOM 1684 C C . ASN A 1 214 ? -18.717 -9.363 21.439 1.00 98.50 214 ASN A C 1
ATOM 1686 O O . ASN A 1 214 ? -19.763 -9.436 22.085 1.00 98.50 214 ASN A O 1
ATOM 1690 N N . ARG A 1 215 ? -17.635 -8.752 21.936 1.00 98.50 215 ARG A N 1
ATOM 1691 C CA . ARG A 1 215 ? -17.586 -8.193 23.302 1.00 98.50 215 ARG A CA 1
ATOM 1692 C C . ARG A 1 215 ? -18.616 -7.087 23.532 1.00 98.50 215 ARG A C 1
ATOM 1694 O O . ARG A 1 215 ? -19.194 -6.980 24.618 1.00 98.50 215 ARG A O 1
ATOM 1701 N N . VAL A 1 216 ? -18.853 -6.241 22.529 1.00 98.44 216 VAL A N 1
ATOM 1702 C CA . VAL A 1 216 ? -19.903 -5.213 22.581 1.00 98.44 216 VAL A CA 1
ATOM 1703 C C . VAL A 1 216 ? -21.276 -5.869 22.710 1.00 98.44 216 VAL A C 1
ATOM 1705 O O . VAL A 1 216 ? -22.091 -5.419 23.518 1.00 98.44 216 VAL A O 1
ATOM 1708 N N . SER A 1 217 ? -21.526 -6.942 21.963 1.00 98.50 217 SER A N 1
ATOM 1709 C CA . SER A 1 217 ? -22.782 -7.692 22.016 1.00 98.50 217 SER A CA 1
ATOM 1710 C C . SER A 1 217 ? -22.995 -8.356 23.381 1.00 98.50 217 SER A C 1
ATOM 1712 O O . SER A 1 217 ? -24.051 -8.174 23.987 1.00 98.50 217 SER A O 1
ATOM 1714 N N . GLU A 1 218 ? -21.973 -9.012 23.934 1.00 98.50 218 GLU A N 1
ATOM 1715 C CA . GLU A 1 218 ? -22.009 -9.582 25.290 1.00 98.50 218 GLU A CA 1
ATOM 1716 C C . GLU A 1 218 ? -22.318 -8.519 26.352 1.00 98.50 218 GLU A C 1
ATOM 1718 O O . GLU A 1 218 ? -23.187 -8.699 27.209 1.00 98.50 218 GLU A O 1
ATOM 1723 N N . THR A 1 219 ? -21.650 -7.365 26.266 1.00 98.50 219 THR A N 1
ATOM 1724 C CA . THR A 1 219 ? -21.856 -6.255 27.206 1.00 98.50 219 THR A CA 1
ATOM 1725 C C . THR A 1 219 ? -23.284 -5.710 27.124 1.00 98.50 219 THR A C 1
ATOM 1727 O O . THR A 1 219 ? -23.884 -5.386 28.151 1.00 98.50 219 THR A O 1
ATOM 1730 N N . ARG A 1 220 ? -23.862 -5.627 25.918 1.00 98.44 220 ARG A N 1
ATOM 1731 C CA . ARG A 1 220 ? -25.257 -5.202 25.719 1.00 98.44 220 ARG A CA 1
ATOM 1732 C C . ARG A 1 220 ? -26.248 -6.166 26.370 1.00 98.44 220 ARG A C 1
ATOM 1734 O O . ARG A 1 220 ? -27.200 -5.703 26.997 1.00 98.44 220 ARG A O 1
ATOM 1741 N N . GLU A 1 221 ? -26.015 -7.473 26.281 1.00 98.44 221 GLU A N 1
ATOM 1742 C CA . GLU A 1 221 ? -26.862 -8.473 26.942 1.00 98.44 221 GLU A CA 1
ATOM 1743 C C . GLU A 1 221 ? -26.782 -8.381 28.471 1.00 98.44 221 GLU A C 1
ATOM 1745 O O . GLU A 1 221 ? -27.810 -8.405 29.154 1.00 98.44 221 GLU A O 1
ATOM 1750 N N . VAL A 1 222 ? -25.583 -8.191 29.031 1.00 98.56 222 VAL A N 1
ATOM 1751 C CA . VAL A 1 222 ? -25.419 -7.949 30.476 1.00 98.56 222 VAL A CA 1
ATOM 1752 C C . VAL A 1 222 ? -26.160 -6.681 30.905 1.00 98.56 222 VAL A C 1
ATOM 1754 O O . VAL A 1 222 ? -26.891 -6.700 31.896 1.00 98.56 222 VAL A O 1
ATOM 1757 N N . LEU A 1 223 ? -26.037 -5.591 30.141 1.00 98.56 223 LEU A N 1
ATOM 1758 C CA . LEU A 1 223 ? -26.732 -4.337 30.434 1.00 98.56 223 LEU A CA 1
ATOM 1759 C C . LEU A 1 223 ? -28.255 -4.517 30.435 1.00 98.56 223 LEU A C 1
ATOM 1761 O O . LEU A 1 223 ? -28.939 -4.002 31.319 1.00 98.56 223 LEU A O 1
ATOM 1765 N N . LYS A 1 224 ? -28.792 -5.280 29.479 1.00 98.44 224 LYS A N 1
ATOM 1766 C CA . LYS A 1 224 ? -30.222 -5.592 29.400 1.00 98.44 224 LYS A CA 1
ATOM 1767 C C . LYS A 1 224 ? -30.709 -6.346 30.642 1.00 98.44 224 LYS A C 1
ATOM 1769 O O . LYS A 1 224 ? -31.748 -5.985 31.196 1.00 98.44 224 LYS A O 1
ATOM 1774 N N . LYS A 1 225 ? -29.946 -7.339 31.116 1.00 98.44 225 LYS A N 1
ATOM 1775 C CA . LYS A 1 225 ? -30.252 -8.075 32.357 1.00 98.44 225 LYS A CA 1
ATOM 1776 C C . LYS A 1 225 ? -30.252 -7.146 33.571 1.00 98.44 225 LYS A C 1
ATOM 1778 O O . LYS A 1 225 ? -31.254 -7.081 34.279 1.00 98.44 225 LYS A O 1
ATOM 1783 N N . LEU A 1 226 ? -29.201 -6.346 33.745 1.00 98.50 226 LEU A N 1
ATOM 1784 C CA . LEU A 1 226 ? -29.099 -5.396 34.859 1.00 98.50 226 LEU A CA 1
ATOM 1785 C C . LEU A 1 226 ? -30.230 -4.357 34.861 1.00 98.50 226 LEU A C 1
ATOM 1787 O O . LEU A 1 226 ? -30.738 -3.998 35.922 1.00 98.50 226 LEU A O 1
ATOM 1791 N N . LEU A 1 227 ? -30.666 -3.890 33.688 1.00 98.38 227 LEU A N 1
ATOM 1792 C CA . LEU A 1 227 ? -31.818 -2.991 33.581 1.00 98.38 227 LEU A CA 1
ATOM 1793 C C . LEU A 1 227 ? -33.115 -3.663 34.050 1.00 98.38 227 LEU A C 1
ATOM 1795 O O . LEU A 1 227 ? -33.896 -3.032 34.764 1.00 98.38 227 LEU A O 1
ATOM 1799 N N . SER A 1 228 ? -33.336 -4.931 33.691 1.00 98.12 228 SER A N 1
ATOM 1800 C CA . SER A 1 228 ? -34.505 -5.686 34.159 1.00 98.12 228 SER A CA 1
ATOM 1801 C C . SER A 1 228 ? -34.487 -5.911 35.676 1.00 98.12 228 SER A C 1
ATOM 1803 O O . SER A 1 228 ? -35.485 -5.637 36.343 1.00 98.12 228 SER A O 1
ATOM 1805 N N . GLU A 1 229 ? -33.334 -6.282 36.243 1.00 98.19 229 GLU A N 1
ATOM 1806 C CA . GLU A 1 229 ? -33.155 -6.434 37.691 1.00 98.19 229 GLU A CA 1
ATOM 1807 C C . GLU A 1 229 ? -33.360 -5.105 38.424 1.00 98.19 229 GLU A C 1
ATOM 1809 O O . GLU A 1 229 ? -34.038 -5.055 39.448 1.00 98.19 229 GLU A O 1
ATOM 1814 N N . SER A 1 230 ? -32.839 -3.999 37.883 1.00 97.94 230 SER A N 1
ATOM 1815 C CA . SER A 1 230 ? -33.038 -2.665 38.458 1.00 97.94 230 SER A CA 1
ATOM 1816 C C . SER A 1 230 ? -34.518 -2.288 38.522 1.00 97.94 230 SER A C 1
ATOM 1818 O O . SER A 1 230 ? -34.970 -1.752 39.535 1.00 97.94 230 SER A O 1
ATOM 1820 N N . MET A 1 23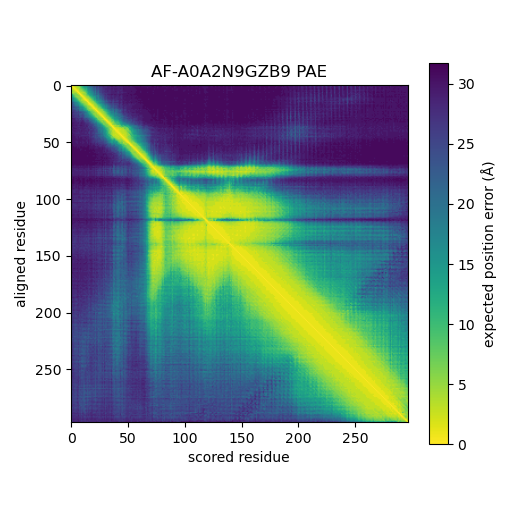1 ? -35.292 -2.590 37.475 1.00 98.31 231 MET A N 1
ATOM 1821 C CA . MET A 1 231 ? -36.738 -2.351 37.473 1.00 98.31 231 MET A CA 1
ATOM 1822 C C . MET A 1 231 ? -37.462 -3.216 38.508 1.00 98.31 231 MET A C 1
ATOM 1824 O O . MET A 1 231 ? -38.291 -2.694 39.253 1.00 98.31 231 MET A O 1
ATOM 1828 N N . GLN A 1 232 ? -37.107 -4.498 38.617 1.00 98.31 232 GLN A N 1
ATOM 1829 C CA . GLN A 1 232 ? -37.674 -5.394 39.626 1.00 98.31 232 GLN A CA 1
ATOM 1830 C C . GLN A 1 232 ? -37.384 -4.901 41.050 1.00 98.31 232 GLN A C 1
ATOM 1832 O O . GLN A 1 232 ? -38.295 -4.804 41.870 1.00 98.31 232 GLN A O 1
ATOM 1837 N N . ARG A 1 233 ? -36.134 -4.522 41.337 1.00 97.69 233 ARG A N 1
ATOM 1838 C CA . ARG A 1 233 ? -35.735 -3.998 42.651 1.00 97.69 233 ARG A CA 1
ATOM 1839 C C . ARG A 1 233 ? -36.430 -2.683 42.983 1.00 97.69 233 ARG A C 1
ATOM 1841 O O . ARG A 1 233 ? -36.854 -2.497 44.116 1.00 97.69 233 ARG A O 1
ATOM 1848 N N . LYS A 1 234 ? -36.600 -1.781 42.012 1.00 98.31 234 LYS A N 1
ATOM 1849 C CA . LYS A 1 234 ? -37.375 -0.545 42.220 1.00 98.31 234 LYS A CA 1
ATOM 1850 C C . LYS A 1 234 ? -38.823 -0.837 42.617 1.00 98.31 234 LYS A C 1
ATOM 1852 O O . LYS A 1 234 ? -39.338 -0.174 43.511 1.00 98.31 234 LYS A O 1
ATOM 1857 N N . ALA A 1 235 ? -39.458 -1.824 41.985 1.00 98.19 235 ALA A N 1
ATOM 1858 C CA . ALA A 1 235 ? -40.813 -2.237 42.344 1.00 98.19 235 ALA A CA 1
ATOM 1859 C C . ALA A 1 235 ? -40.877 -2.845 43.758 1.00 98.19 235 ALA A C 1
ATOM 1861 O O . ALA A 1 235 ? -41.778 -2.511 44.522 1.00 98.19 235 ALA A O 1
ATOM 1862 N N . GLU A 1 236 ? -39.898 -3.676 44.128 1.00 98.38 236 GLU A N 1
ATOM 1863 C CA . GLU A 1 236 ? -39.777 -4.255 45.475 1.00 98.38 236 GLU A CA 1
ATOM 1864 C C . GLU A 1 236 ? -39.611 -3.174 46.554 1.00 98.38 236 GLU A C 1
ATOM 1866 O O . GLU A 1 236 ? -40.314 -3.199 47.562 1.00 98.38 236 GLU A O 1
ATOM 1871 N N . VAL A 1 237 ? -38.744 -2.179 46.324 1.00 98.38 237 VAL A N 1
ATOM 1872 C CA . VAL A 1 237 ? -38.576 -1.052 47.257 1.00 98.38 237 VAL A CA 1
ATOM 1873 C C . VAL A 1 237 ? -39.882 -0.278 47.428 1.00 98.38 237 VAL A C 1
ATOM 1875 O O . VAL A 1 237 ? -40.276 -0.015 48.561 1.00 98.38 237 VAL A O 1
ATOM 1878 N N . ALA A 1 238 ? -40.580 0.041 46.335 1.00 98.38 238 ALA A N 1
ATOM 1879 C CA . ALA A 1 238 ? -41.854 0.758 46.405 1.00 98.38 238 ALA A CA 1
ATOM 1880 C C . ALA A 1 238 ? -42.926 -0.033 47.179 1.00 98.38 238 ALA A C 1
ATOM 1882 O O . ALA A 1 238 ? -43.702 0.545 47.941 1.00 98.38 238 ALA A O 1
ATOM 1883 N N . PHE A 1 239 ? -42.953 -1.359 47.016 1.00 98.19 239 PHE A N 1
ATOM 1884 C CA . PHE A 1 239 ? -43.841 -2.234 47.776 1.00 98.19 239 PHE A CA 1
ATOM 1885 C C . PHE A 1 239 ? -43.527 -2.195 49.280 1.00 98.19 239 PHE A C 1
ATOM 1887 O O . PHE A 1 239 ? -44.422 -1.935 50.087 1.00 98.19 239 PHE A O 1
ATOM 1894 N N . LEU A 1 240 ? -42.257 -2.386 49.653 1.00 98.31 240 LEU A N 1
ATOM 1895 C CA . LEU A 1 240 ? -41.813 -2.379 51.050 1.00 98.31 240 LEU A CA 1
ATOM 1896 C C . LEU A 1 240 ? -42.030 -1.023 51.728 1.00 98.31 240 LEU A C 1
ATOM 1898 O O . LEU A 1 240 ? -42.416 -0.976 52.894 1.00 98.31 240 LEU A O 1
ATOM 1902 N N . GLU A 1 241 ? -41.827 0.079 51.008 1.00 98.38 241 GLU A N 1
ATOM 1903 C CA . GLU A 1 241 ? -42.128 1.424 51.504 1.00 98.38 241 GLU A CA 1
ATOM 1904 C C . GLU A 1 241 ? -43.622 1.571 51.843 1.00 98.38 241 GLU A C 1
ATOM 1906 O O . GLU A 1 241 ? -43.977 2.105 52.898 1.00 98.38 241 GLU A O 1
ATOM 1911 N N . GLY A 1 242 ? -44.503 1.021 51.000 1.00 98.06 242 GLY A N 1
ATOM 1912 C CA . GLY A 1 242 ? -45.942 0.970 51.257 1.00 98.06 242 GLY A CA 1
ATOM 1913 C C . GLY A 1 242 ? -46.318 0.119 52.476 1.00 98.06 242 GLY A C 1
ATOM 1914 O O . GLY A 1 242 ? -47.184 0.512 53.260 1.00 98.06 242 GLY A O 1
ATOM 1915 N N . GLU A 1 243 ? -45.674 -1.034 52.674 1.00 98.00 243 GLU A N 1
ATOM 1916 C CA . GLU A 1 243 ? -45.880 -1.866 53.870 1.00 98.00 243 GLU A CA 1
ATOM 1917 C C . GLU A 1 243 ? -45.403 -1.173 55.142 1.00 98.00 243 GLU A C 1
ATOM 1919 O O . GLU A 1 243 ? -46.143 -1.101 56.124 1.00 98.00 243 GLU A O 1
ATOM 1924 N N . TRP A 1 244 ? -44.192 -0.616 55.110 1.00 98.19 244 TRP A N 1
ATOM 1925 C CA . TRP A 1 244 ? -43.620 0.116 56.233 1.00 98.19 244 TRP A CA 1
ATOM 1926 C C . TRP A 1 244 ? -44.518 1.280 56.653 1.00 98.19 244 TRP A C 1
ATOM 1928 O O . TRP A 1 244 ? -44.791 1.446 57.843 1.00 98.19 244 TRP A O 1
ATOM 1938 N N . LYS A 1 245 ? -45.038 2.045 55.684 1.00 98.25 245 LYS A N 1
ATOM 1939 C CA . LYS A 1 245 ? -45.947 3.161 55.955 1.00 98.25 245 LYS A CA 1
ATOM 1940 C C . LYS A 1 245 ? -47.242 2.694 56.628 1.00 98.25 245 LYS A C 1
ATOM 1942 O O . LYS A 1 245 ? -47.593 3.243 57.669 1.00 98.25 245 LYS A O 1
ATOM 1947 N N . ARG A 1 246 ? -47.887 1.638 56.111 1.00 97.94 246 ARG A N 1
ATOM 1948 C CA . ARG A 1 246 ? -49.093 1.045 56.727 1.00 97.94 246 ARG A CA 1
ATOM 1949 C C . ARG A 1 246 ? -48.838 0.554 58.153 1.00 97.94 246 ARG A C 1
ATOM 1951 O O . ARG A 1 246 ? -49.626 0.843 59.047 1.00 97.94 246 ARG A O 1
ATOM 1958 N N . CYS A 1 247 ? -47.729 -0.151 58.384 1.00 97.44 247 CYS A N 1
ATOM 1959 C CA . CYS A 1 247 ? -47.343 -0.603 59.725 1.00 97.44 247 CYS A CA 1
ATOM 1960 C C . CYS A 1 247 ? -47.090 0.570 60.680 1.00 97.44 247 CYS A C 1
ATOM 1962 O O . CYS A 1 247 ? -47.487 0.520 61.842 1.00 97.44 247 CYS A O 1
ATOM 1964 N N . SER A 1 248 ? -46.435 1.629 60.202 1.00 97.69 248 SER A N 1
ATOM 1965 C CA . SER A 1 248 ? -46.171 2.830 60.995 1.00 97.69 248 SER A CA 1
ATOM 1966 C C . SER A 1 248 ? -47.469 3.536 61.405 1.00 97.69 248 SER A C 1
ATOM 1968 O O . SER A 1 248 ? -47.632 3.885 62.574 1.00 97.69 248 SER A O 1
ATOM 1970 N N . GLU A 1 249 ? -48.407 3.691 60.466 1.00 97.56 249 GLU A N 1
ATOM 1971 C CA . GLU A 1 249 ? -49.732 4.276 60.707 1.00 97.56 249 GLU A CA 1
ATOM 1972 C C . GLU A 1 249 ? -50.549 3.432 61.696 1.00 97.56 249 GLU A C 1
ATOM 1974 O O . GLU A 1 249 ? -51.027 3.965 62.696 1.00 97.56 249 GLU A O 1
ATOM 1979 N N . SER A 1 250 ? -50.614 2.111 61.496 1.00 97.62 250 SER A N 1
ATOM 1980 C CA . SER A 1 250 ? -51.305 1.194 62.414 1.00 97.62 250 SER A CA 1
ATOM 1981 C C . SER A 1 250 ? -50.705 1.215 63.824 1.00 97.62 250 SER A C 1
ATOM 1983 O O . SER A 1 250 ? -51.439 1.239 64.809 1.00 97.62 250 SER A O 1
ATOM 1985 N N . ARG A 1 251 ? -49.373 1.284 63.955 1.00 97.31 251 ARG A N 1
ATOM 1986 C CA . ARG A 1 251 ? -48.721 1.416 65.266 1.00 97.31 251 ARG A CA 1
ATOM 1987 C C . ARG A 1 251 ? -49.132 2.705 65.979 1.00 97.31 251 ARG A C 1
ATOM 1989 O O . ARG A 1 251 ? -49.339 2.678 67.188 1.00 97.31 251 ARG A O 1
ATOM 1996 N N . LEU A 1 252 ? -49.220 3.824 65.257 1.00 97.06 252 LEU A N 1
ATOM 1997 C CA . LEU A 1 252 ? -49.663 5.096 65.835 1.00 97.06 252 LEU A CA 1
ATOM 1998 C C . LEU A 1 252 ? -51.118 5.032 66.306 1.00 97.06 252 LEU A C 1
ATOM 2000 O O . LEU A 1 252 ? -51.441 5.642 67.319 1.00 97.06 252 LEU A O 1
ATOM 2004 N N . GLU A 1 253 ? -51.980 4.309 65.594 1.00 97.75 253 GLU A N 1
ATOM 2005 C CA . GLU A 1 253 ? -53.373 4.091 65.994 1.00 97.75 253 GLU A CA 1
ATOM 2006 C C . GLU A 1 253 ? -53.465 3.245 67.269 1.00 97.75 253 GLU A C 1
ATOM 2008 O O . GLU A 1 253 ? -54.055 3.694 68.246 1.00 97.75 253 GLU A O 1
ATOM 2013 N N . ILE A 1 254 ? -52.759 2.111 67.323 1.00 96.56 254 ILE A N 1
ATOM 2014 C CA . ILE A 1 254 ? -52.702 1.252 68.518 1.00 96.56 254 ILE A CA 1
ATOM 2015 C C . ILE A 1 254 ? -52.173 2.021 69.735 1.00 96.56 254 ILE A C 1
ATOM 2017 O O . ILE A 1 254 ? -52.700 1.876 70.831 1.00 96.56 254 ILE A O 1
ATOM 2021 N N . MET A 1 255 ? -51.141 2.856 69.564 1.00 96.31 255 MET A N 1
ATOM 2022 C CA . MET A 1 255 ? -50.614 3.662 70.671 1.00 96.31 255 MET A CA 1
ATOM 2023 C C . MET A 1 255 ? -51.649 4.649 71.223 1.00 96.31 255 MET A C 1
ATOM 2025 O O . MET A 1 255 ? -51.692 4.854 72.431 1.00 96.31 255 MET A O 1
ATOM 2029 N N . LYS A 1 256 ? -52.484 5.242 70.361 1.00 97.00 256 LYS A N 1
ATOM 2030 C CA . LYS A 1 256 ? -53.579 6.114 70.808 1.00 97.00 256 LYS A CA 1
ATOM 2031 C C . LYS A 1 256 ? -54.650 5.322 71.550 1.00 97.00 256 LYS A C 1
ATOM 2033 O O . LYS A 1 256 ? -55.098 5.757 72.603 1.00 97.00 256 LYS A O 1
ATOM 2038 N N . GLU A 1 257 ? -55.034 4.159 71.024 1.00 96.94 257 GLU A N 1
ATOM 2039 C CA . GLU A 1 257 ? -56.001 3.276 71.684 1.00 96.94 257 GLU A CA 1
ATOM 2040 C C . GLU A 1 257 ? -55.510 2.822 73.069 1.00 96.94 257 GLU A C 1
ATOM 2042 O O . GLU A 1 257 ? -56.293 2.792 74.019 1.00 96.94 257 GLU A O 1
ATOM 2047 N N . ASP A 1 258 ? -54.220 2.499 73.201 1.00 96.25 258 ASP A N 1
ATOM 2048 C CA . ASP A 1 258 ? -53.602 2.101 74.471 1.00 96.25 258 ASP A CA 1
ATOM 2049 C C . ASP A 1 258 ? -53.594 3.253 75.488 1.00 96.25 258 ASP A C 1
ATOM 2051 O O . ASP A 1 258 ? -53.918 3.050 76.659 1.00 96.25 258 ASP A O 1
ATOM 2055 N N . GLU A 1 259 ? -53.314 4.482 75.041 1.00 96.88 259 GLU A N 1
ATOM 2056 C CA . GLU A 1 259 ? -53.379 5.685 75.879 1.00 96.88 259 GLU A CA 1
ATOM 2057 C C . GLU A 1 259 ? -54.813 5.952 76.376 1.00 96.88 259 GLU A C 1
ATOM 2059 O O . GLU A 1 259 ? -55.033 6.115 77.578 1.00 96.88 259 GLU A O 1
ATOM 2064 N N . GLU A 1 260 ? -55.817 5.870 75.494 1.00 96.62 260 GLU A N 1
ATOM 2065 C CA . GLU A 1 260 ? -57.233 5.979 75.880 1.00 96.62 260 GLU A CA 1
ATOM 2066 C C . GLU A 1 260 ? -57.673 4.869 76.853 1.00 96.62 260 GLU A C 1
ATOM 2068 O O . GLU A 1 260 ? -58.485 5.089 77.759 1.00 96.62 260 GLU A O 1
ATOM 2073 N N . LEU A 1 261 ? -57.181 3.641 76.662 1.00 96.31 261 LEU A N 1
ATOM 2074 C CA . LEU A 1 261 ? -57.459 2.523 77.564 1.00 96.31 261 LEU A CA 1
ATOM 2075 C C . LEU A 1 261 ? -56.807 2.732 78.931 1.00 96.31 261 LEU A C 1
ATOM 2077 O O . LEU A 1 261 ? -57.448 2.448 79.947 1.00 96.31 261 LEU A O 1
ATOM 2081 N N . ALA A 1 262 ? -55.580 3.250 78.978 1.00 96.56 262 ALA A N 1
ATOM 2082 C CA . ALA A 1 262 ? -54.891 3.570 80.221 1.00 96.56 262 ALA A CA 1
ATOM 2083 C C . ALA A 1 262 ? -55.664 4.619 81.038 1.00 96.56 262 ALA A C 1
ATOM 2085 O O . ALA A 1 262 ? -55.860 4.429 82.242 1.00 96.56 262 ALA A O 1
ATOM 2086 N N . GLU A 1 263 ? -56.189 5.663 80.387 1.00 96.12 263 GLU A N 1
ATOM 2087 C CA . GLU A 1 263 ? -57.063 6.654 81.028 1.00 96.12 263 GLU A CA 1
ATOM 2088 C C . GLU A 1 263 ? -58.327 6.003 81.610 1.00 96.12 263 GLU A C 1
ATOM 2090 O O . GLU A 1 263 ? -58.637 6.183 82.793 1.00 96.12 263 GLU A O 1
ATOM 2095 N N . LYS A 1 264 ? -59.018 5.164 80.825 1.00 95.94 264 LYS A N 1
ATOM 2096 C CA . LYS A 1 264 ? -60.210 4.426 81.287 1.00 95.94 264 LYS A CA 1
ATOM 2097 C C . LYS A 1 264 ? -59.899 3.508 82.471 1.00 95.94 264 LYS A C 1
ATOM 2099 O O . LYS A 1 264 ? -60.706 3.407 83.396 1.00 95.94 264 LYS A O 1
ATOM 2104 N N . ILE A 1 265 ? -58.755 2.823 82.464 1.00 96.44 265 ILE A N 1
ATOM 2105 C CA . ILE A 1 265 ? -58.325 1.955 83.571 1.00 96.44 265 ILE A CA 1
ATOM 2106 C C . ILE A 1 265 ? -58.109 2.779 84.842 1.00 96.44 265 ILE A C 1
ATOM 2108 O O . ILE A 1 265 ? -58.571 2.374 85.911 1.00 96.44 265 ILE A O 1
ATOM 2112 N N . GLU A 1 266 ? -57.453 3.933 84.738 1.00 96.25 266 GLU A N 1
ATOM 2113 C CA . GLU A 1 266 ? -57.202 4.819 85.875 1.00 96.25 266 GLU A CA 1
ATOM 2114 C C . GLU A 1 266 ? -58.510 5.385 86.455 1.00 96.25 266 GLU A C 1
ATOM 2116 O O . GLU A 1 266 ? -58.707 5.402 87.674 1.00 96.25 266 GLU A O 1
ATOM 2121 N N . GLU A 1 267 ? -59.465 5.768 85.604 1.00 95.75 267 GLU A N 1
ATOM 2122 C CA . GLU A 1 267 ? -60.808 6.158 86.045 1.00 95.75 267 GLU A CA 1
ATOM 2123 C C . GLU A 1 267 ? -61.525 5.025 86.792 1.00 95.75 267 GLU A C 1
ATOM 2125 O O . GLU A 1 267 ? -62.078 5.238 87.877 1.00 95.75 267 GLU A O 1
ATOM 2130 N N . LYS A 1 268 ? -61.505 3.802 86.244 1.00 95.69 268 LYS A N 1
ATOM 2131 C CA . LYS A 1 268 ? -62.121 2.630 86.886 1.00 95.69 268 LYS A CA 1
ATOM 2132 C C . LYS A 1 268 ? -61.449 2.298 88.215 1.00 95.69 268 LYS A C 1
ATOM 2134 O O . LYS A 1 268 ? -62.159 1.997 89.174 1.00 95.69 268 LYS A O 1
ATOM 2139 N N . ARG A 1 269 ? -60.122 2.410 88.307 1.00 96.31 269 ARG A N 1
ATOM 2140 C CA . ARG A 1 269 ? -59.366 2.208 89.551 1.00 96.31 269 ARG A CA 1
ATOM 2141 C C . ARG A 1 269 ? -59.823 3.172 90.643 1.00 96.31 269 ARG A C 1
ATOM 2143 O O . ARG A 1 269 ? -60.189 2.720 91.723 1.00 96.31 269 ARG A O 1
ATOM 2150 N N . LYS A 1 270 ? -59.927 4.470 90.337 1.00 96.56 270 LYS A N 1
ATOM 2151 C CA . LYS A 1 270 ? -60.445 5.484 91.278 1.00 96.56 270 LYS A CA 1
ATOM 2152 C C . LYS A 1 270 ? -61.867 5.178 91.752 1.00 96.56 270 LYS A C 1
ATOM 2154 O O . LYS A 1 270 ? -62.218 5.464 92.897 1.00 96.56 270 LYS A O 1
ATOM 2159 N N . ILE A 1 271 ? -62.716 4.622 90.883 1.00 95.56 271 ILE A N 1
ATOM 2160 C CA . ILE A 1 271 ? -64.073 4.196 91.260 1.00 95.56 271 ILE A CA 1
ATOM 2161 C C . ILE A 1 271 ? -64.019 3.010 92.229 1.00 95.56 271 ILE A C 1
ATOM 2163 O O . ILE A 1 271 ? -64.724 3.035 93.239 1.00 95.56 271 ILE A O 1
ATOM 2167 N N . VAL A 1 272 ? -63.192 1.999 91.945 1.00 95.94 272 VAL A N 1
ATOM 2168 C CA . VAL A 1 272 ? -63.011 0.826 92.816 1.00 95.94 272 VAL A CA 1
ATOM 2169 C C . VAL A 1 272 ? -62.498 1.247 94.192 1.00 95.94 272 VAL A C 1
ATOM 2171 O O . VAL A 1 272 ? -63.125 0.891 95.184 1.00 95.94 272 VAL A O 1
ATOM 2174 N N . GLU A 1 273 ? -61.468 2.094 94.269 1.00 95.50 273 GLU A N 1
ATOM 2175 C CA . GLU A 1 273 ? -60.935 2.610 95.542 1.00 95.50 273 GLU A CA 1
ATOM 2176 C C . GLU A 1 273 ? -62.018 3.311 96.384 1.00 95.50 273 GLU A C 1
ATOM 2178 O O . GLU A 1 273 ? -62.154 3.054 97.582 1.00 95.50 273 GLU A O 1
ATOM 2183 N N . LYS A 1 274 ? -62.866 4.141 95.757 1.00 96.06 274 LYS A N 1
ATOM 2184 C CA . LYS A 1 274 ? -64.008 4.782 96.438 1.00 96.06 274 LYS A CA 1
ATOM 2185 C C . LYS A 1 274 ? -65.072 3.784 96.902 1.00 96.06 274 LYS A C 1
ATOM 2187 O O . LYS A 1 274 ? -65.761 4.038 97.890 1.00 96.06 274 LYS A O 1
ATOM 2192 N N . ILE A 1 275 ? -65.293 2.693 96.168 1.00 95.19 275 ILE A N 1
ATOM 2193 C CA . ILE A 1 275 ? -66.224 1.630 96.576 1.00 95.19 275 ILE A CA 1
ATOM 2194 C C . ILE A 1 275 ? -65.647 0.863 97.765 1.00 95.19 275 ILE A C 1
ATOM 2196 O O . ILE A 1 275 ? -66.358 0.686 98.749 1.00 95.19 275 ILE A O 1
ATOM 2200 N N . GLU A 1 276 ? -64.375 0.470 97.709 1.00 94.44 276 GLU A N 1
ATOM 2201 C CA . GLU A 1 276 ? -63.691 -0.227 98.802 1.00 94.44 276 GLU A CA 1
ATOM 2202 C C . GLU A 1 276 ? -63.670 0.603 100.086 1.00 94.44 276 GLU A C 1
ATOM 2204 O O . GLU A 1 276 ? -63.910 0.068 101.168 1.00 94.44 276 GLU A O 1
ATOM 2209 N N . GLN A 1 277 ? -63.440 1.916 99.982 1.00 94.38 277 GLN A N 1
ATOM 2210 C CA . GLN A 1 277 ? -63.513 2.813 101.132 1.00 94.38 277 GLN A CA 1
ATOM 2211 C C . GLN A 1 277 ? -64.914 2.806 101.761 1.00 94.38 277 GLN A C 1
ATOM 2213 O O . GLN A 1 277 ? -65.045 2.571 102.961 1.00 94.38 277 GLN A O 1
ATOM 2218 N N . ARG A 1 278 ? -65.966 2.993 100.950 1.00 94.75 278 ARG A N 1
ATOM 2219 C CA . ARG A 1 278 ? -67.358 2.946 101.432 1.00 94.75 278 ARG A CA 1
ATOM 2220 C C . ARG A 1 278 ? -67.726 1.584 102.021 1.00 94.75 278 ARG A C 1
ATOM 2222 O O . ARG A 1 278 ? -68.469 1.533 102.994 1.00 94.75 278 ARG A O 1
ATOM 2229 N N . TYR A 1 279 ? -67.214 0.493 101.449 1.00 93.25 279 TYR A N 1
ATOM 2230 C CA . TYR A 1 279 ? -67.416 -0.859 101.970 1.00 93.25 279 TYR A CA 1
ATOM 2231 C C . TYR A 1 279 ? -66.815 -1.006 103.373 1.00 93.25 279 TYR A C 1
ATOM 2233 O O . TYR A 1 279 ? -67.526 -1.406 104.288 1.00 93.25 279 TYR A O 1
ATOM 2241 N N . LYS A 1 280 ? -65.551 -0.603 103.570 1.00 94.06 280 LYS A N 1
ATOM 2242 C CA . LYS A 1 280 ? -64.882 -0.642 104.884 1.00 94.06 280 LYS A CA 1
ATOM 2243 C C . LYS A 1 280 ? -65.585 0.232 105.925 1.00 94.06 280 LYS A C 1
ATOM 2245 O O . LYS A 1 280 ? -65.711 -0.165 107.079 1.00 94.06 280 LYS A O 1
ATOM 2250 N N . GLU A 1 281 ? -66.052 1.417 105.532 1.00 92.94 281 GLU A N 1
ATOM 2251 C CA . GLU A 1 281 ? -66.835 2.298 106.410 1.00 92.94 281 GLU A CA 1
ATOM 2252 C C . GLU A 1 281 ? -68.155 1.639 106.838 1.00 92.94 281 GLU A C 1
ATOM 2254 O O . GLU A 1 281 ? -68.494 1.648 108.022 1.00 92.94 281 GLU A O 1
ATOM 2259 N N . ALA A 1 282 ? -68.883 1.033 105.894 1.00 91.50 282 ALA A N 1
ATOM 2260 C CA . ALA A 1 282 ? -70.123 0.317 106.178 1.00 91.50 282 ALA A CA 1
ATOM 2261 C C . ALA A 1 282 ? -69.891 -0.921 107.062 1.00 91.50 282 ALA A C 1
ATOM 2263 O O . ALA A 1 282 ? -70.635 -1.127 108.017 1.00 91.50 282 ALA A O 1
ATOM 2264 N N . GLU A 1 283 ? -68.848 -1.706 106.789 1.00 92.81 283 GLU A N 1
ATOM 2265 C CA . GLU A 1 283 ? -68.446 -2.871 107.585 1.00 92.81 283 GLU A CA 1
ATOM 2266 C C . GLU A 1 283 ? -68.133 -2.474 109.036 1.00 92.81 283 GLU A C 1
ATOM 2268 O O . GLU A 1 283 ? -68.713 -3.033 109.966 1.00 92.81 283 GLU A O 1
ATOM 2273 N N . ALA A 1 284 ? -67.331 -1.424 109.244 1.00 91.44 284 ALA A N 1
ATOM 2274 C CA . ALA A 1 284 ? -67.019 -0.911 110.579 1.00 91.44 284 ALA A CA 1
ATOM 2275 C C . ALA A 1 284 ? -68.257 -0.376 111.327 1.00 91.44 284 ALA A C 1
ATOM 2277 O O . ALA A 1 284 ? -68.358 -0.510 112.551 1.00 91.44 284 ALA A O 1
ATOM 2278 N N . LEU A 1 285 ? -69.211 0.245 110.620 1.00 89.50 285 LEU A N 1
ATOM 2279 C CA . LEU A 1 285 ? -70.487 0.660 111.211 1.00 89.50 285 LEU A CA 1
ATOM 2280 C C . LEU A 1 285 ? -71.323 -0.550 111.640 1.00 89.50 285 LEU A C 1
ATOM 2282 O O . LEU A 1 285 ? -71.848 -0.544 112.752 1.00 89.50 285 LEU A O 1
ATOM 2286 N N . VAL A 1 286 ? -71.402 -1.590 110.805 1.00 89.06 286 VAL A N 1
ATOM 2287 C CA . VAL A 1 286 ? -72.099 -2.843 111.133 1.00 89.06 286 VAL A CA 1
ATOM 2288 C C . VAL A 1 286 ? -71.463 -3.518 112.348 1.00 89.06 286 VAL A C 1
ATOM 2290 O O . VAL A 1 286 ? -72.185 -3.867 113.280 1.00 89.06 286 VAL A O 1
ATOM 2293 N N . GLU A 1 287 ? -70.135 -3.641 112.404 1.00 89.06 287 GLU A N 1
ATOM 2294 C CA . GLU A 1 287 ? -69.435 -4.204 113.567 1.00 89.06 287 GLU A CA 1
ATOM 2295 C C . GLU A 1 287 ? -69.720 -3.418 114.855 1.00 89.06 287 GLU A C 1
ATOM 2297 O O . GLU A 1 287 ? -70.028 -4.011 115.892 1.00 89.06 287 GLU A O 1
ATOM 2302 N N . ARG A 1 288 ? -69.702 -2.077 114.804 1.00 85.44 288 ARG A N 1
ATOM 2303 C CA . ARG A 1 288 ? -70.089 -1.234 115.952 1.00 85.44 288 ARG A CA 1
ATOM 2304 C C . ARG A 1 288 ? -71.545 -1.444 116.361 1.00 85.44 288 ARG A C 1
ATOM 2306 O O . ARG A 1 288 ? -71.841 -1.501 117.557 1.00 85.44 288 ARG A O 1
ATOM 2313 N N . SER A 1 289 ? -72.460 -1.557 115.400 1.00 83.69 289 SER A N 1
ATOM 2314 C CA . SER A 1 289 ? -73.868 -1.868 115.668 1.00 83.69 289 SER A CA 1
ATOM 2315 C C . SER A 1 289 ? -74.027 -3.245 116.324 1.00 83.69 289 SER A C 1
ATOM 2317 O O . SER A 1 289 ? -74.782 -3.380 117.280 1.00 83.69 289 SER A O 1
ATOM 2319 N N . ILE A 1 290 ? -73.267 -4.255 115.892 1.00 83.31 290 ILE A N 1
ATOM 2320 C CA . ILE A 1 290 ? -73.261 -5.586 116.517 1.00 83.31 290 ILE A CA 1
ATOM 2321 C C . ILE A 1 290 ? -72.710 -5.525 117.947 1.00 83.31 290 ILE A C 1
ATOM 2323 O O . ILE A 1 290 ? -73.308 -6.118 118.845 1.00 83.31 290 ILE A O 1
ATOM 2327 N N . MET A 1 291 ? -71.618 -4.792 118.193 1.00 81.25 291 MET A N 1
ATOM 2328 C CA . MET A 1 291 ? -71.059 -4.629 119.544 1.00 81.25 291 MET A CA 1
ATOM 2329 C C . MET A 1 291 ? -72.028 -3.915 120.491 1.00 81.25 291 MET A C 1
ATOM 2331 O O . MET A 1 291 ? -72.212 -4.353 121.623 1.00 81.25 291 MET A O 1
ATOM 2335 N N . THR A 1 292 ? -72.677 -2.843 120.032 1.00 78.19 292 THR A N 1
ATOM 2336 C CA . THR A 1 292 ? -73.671 -2.113 120.837 1.00 78.19 292 THR A CA 1
ATOM 2337 C C . THR A 1 292 ? -74.888 -2.978 121.158 1.00 78.19 292 THR A C 1
ATOM 2339 O O . THR A 1 292 ? -75.293 -3.034 122.318 1.00 78.19 292 THR A O 1
ATOM 2342 N N . LEU A 1 293 ? -75.416 -3.724 120.181 1.00 75.50 293 LEU A N 1
ATOM 2343 C CA . LEU A 1 293 ? -76.497 -4.690 120.408 1.00 75.50 293 LEU A CA 1
ATOM 2344 C C . LEU A 1 293 ? -76.082 -5.805 121.380 1.00 75.50 293 LEU A C 1
ATOM 2346 O O . LEU A 1 293 ? -76.844 -6.129 122.284 1.00 75.50 293 LEU A O 1
ATOM 2350 N N . SER A 1 294 ? -74.863 -6.335 121.249 1.00 76.25 294 SER A N 1
ATOM 2351 C CA . SER A 1 294 ? -74.319 -7.365 122.153 1.00 76.25 294 SER A CA 1
ATOM 2352 C C . SER A 1 294 ? -74.065 -6.863 123.581 1.00 76.25 294 SER A C 1
ATOM 2354 O O . SER A 1 294 ? -73.986 -7.667 124.498 1.00 76.25 294 SER A O 1
ATOM 2356 N N . SER A 1 295 ? -73.923 -5.549 123.792 1.00 72.25 295 SER A N 1
ATOM 2357 C CA . SER A 1 295 ? -73.745 -4.943 125.125 1.00 72.25 295 SER A CA 1
ATOM 2358 C C . SER A 1 295 ? -75.057 -4.593 125.844 1.00 72.25 295 SER A C 1
ATOM 2360 O O . SER A 1 295 ? -75.033 -4.172 126.998 1.00 72.25 295 SER A O 1
ATOM 2362 N N . LEU A 1 296 ? -76.193 -4.729 125.151 1.00 64.75 296 LEU A N 1
ATOM 2363 C CA . LEU A 1 296 ? -77.546 -4.482 125.665 1.00 64.75 296 LEU A CA 1
ATOM 2364 C C . LEU A 1 296 ? -78.251 -5.769 126.145 1.00 64.75 296 LEU A C 1
ATOM 2366 O O . LEU A 1 296 ? -79.387 -5.690 126.614 1.00 64.75 296 LEU A O 1
ATOM 2370 N N . SER A 1 297 ? -77.592 -6.928 126.022 1.00 49.72 297 SER A N 1
ATOM 2371 C CA . SER A 1 297 ? -78.002 -8.233 126.568 1.00 49.72 297 SER A CA 1
ATOM 2372 C C . SER A 1 297 ? -77.175 -8.600 127.791 1.00 49.72 297 SER A C 1
ATOM 2374 O O . SER A 1 297 ? -77.762 -9.122 128.761 1.00 49.72 297 SER A O 1
#

Sequence (297 aa):
MGRLKAGEALNTPPSFPPSLPKKALKITKTPRTRTRSQKFLQSIAAMQVEEEETNSNNHTKQEDDVARDDTGPLSLLRKFPDNAHNNHYFNQLAPATRELYASTAESVKKLLVSELSYYPSVETMVELANKAFETLDWLQADYAQLYDAVKAHLTHCAQLSSAESELLTHQNEEKNAVLAREANRTRAEEAVEAVARSEAEYEKAEVRLGDLENRVSETREVLKKLLSESMQRKAEVAFLEGEWKRCSESRLEIMKEDEELAEKIEEKRKIVEKIEQRYKEAEALVERSIMTLSSLS

Radius of gyration: 70.16 Å; Cα contacts (8 Å, |Δi|>4): 56; chains: 1; bounding box: 139×34×205 Å

Foldseek 3Di:
DDDDDDDDDDDDDDDDDDDDDDDDPPPPDDDPPPDPPVVVVVVVVVVVVVVPPDDDDDDDDDDPPPDPPPPPLLVLQDDDDPPLPPCVPVVVDDPVVLVVLQVVLVVLLVVLVVVLVPDDQLNVNSVSNNVSVVSCVVSSHPCPVVSVVSSVSSVVRVVVVVVVVVVVVVVVVVVVVVVVVVVVVVVVVVVVVVVVVVVVVVVVVVVVVVVVVVVVVVVVVVVVVVVVVVVVVVVVVVVVVVVVVVVVVVVVVVVVVVVVVVVVVVVVVVVVVVVVVVVVVVVVVVVVVVVVVVVVD

Mean predicted aligned error: 18.44 Å

Organism: Fagus sylvatica (NCBI:txid28930)

Solvent-accessible surface area (backbone atoms only — not comparable to full-atom values): 17822 Å² total; per-residue (Å²): 140,86,80,87,87,82,90,85,88,80,93,76,80,87,78,80,81,81,84,76,81,86,74,77,82,75,84,75,82,75,78,83,85,75,67,71,66,61,56,53,55,50,51,55,54,52,60,65,60,69,74,76,78,82,78,85,80,88,78,90,69,73,91,71,84,68,70,76,71,75,75,51,53,73,62,73,43,70,76,82,69,94,69,85,72,78,63,75,64,71,75,72,53,55,70,72,60,51,52,50,41,53,54,50,44,54,49,49,54,52,49,50,53,54,59,64,68,43,92,67,55,58,54,58,44,32,54,52,50,41,56,46,50,54,54,31,57,76,57,68,53,92,49,68,72,56,51,54,50,50,53,51,50,50,51,52,50,47,51,49,56,51,51,51,54,51,49,54,49,51,55,51,52,50,53,52,51,51,53,51,50,53,55,50,49,54,52,50,54,55,48,52,54,51,47,55,52,51,51,57,51,47,55,55,48,52,54,53,46,53,56,48,53,51,52,52,51,54,53,51,54,54,51,53,52,52,52,52,51,51,52,52,52,53,52,51,52,56,50,51,52,53,50,51,50,52,53,54,54,52,52,55,49,52,52,50,53,51,53,56,47,52,52,52,50,53,53,50,49,57,51,49,54,56,47,52,51,54,48,53,54,51,51,54,50,50,52,51,51,51,51,54,57,64,72,76,111

pLDDT: mean 79.43, std 22.49, range [28.77, 98.62]

Secondary structure (DSSP, 8-state):
------------PPPPPPPPP--------------SHHHHHHHHHHHHHTTS-------------------SGGGGSPPPPTTTT-TTTGGGS-HHHHHHHHHHHHHHHHHHHHHHHS---HHHHHHHHHHHHHHHHHTT---HHHHHHHHHHHHHHHHHHHHHHHHHHHHHHHHHHHHHHHHHHHHHHHHHHHHHHHHHHHHHHHHHHHHHHHHHHHHHHHHHHHHHHHHHHHHHHHHHHHHHHHHHHHHHHHHHHHHHHHHHHHHHHHHHHHHHHHHHHHHHHHHHHHHHHHT--